Protein AF-0000000072701391 (afdb_homodimer)

Foldseek 3Di:
DPPPPPVVVVVVVVVVVVCCPCNPVVVVVVVVVLVVVQVCQLVVDFDFQDDDDPCQLVSLADLSLLLVLCCVVPNNPPVCSVPDRDPVSSLVRLLCQQQDADDDPPPDDDCDLDRRGDSSSHGDQQLCVLLVCCVVPVDQVVQVVCVVVSRHDHNVVSVVVVD/DPPPPPVVVVVVVVVVVVCVVVPVVVVVVVVVVLVVVQVCQLVVDFDFQDDDDPCQLVSLADLSLLLVLCCVVPNNPPVCSVPDRDPVSSLVRLLCQQQDADDDPPPDDDCPLDRRGDSSSHGDQQLCVLLVCCVVPVDQVVQVVCVVVSRHDHNVVSVVVVD

Organism: Homarus americanus (NCBI:txid6706)

Sequence (326 aa):
MHAYNMIFEEDVGAAITKACELDSDSDAVHLARAAQIVRRHMFGEAKPFNGFHQECQEESVPSLLLGLVNMVLEGPSINDQIADISPAALTIAQLLRFNSFKHKRVHNATTSLTEMHSTSQESPVPLYMGMMLHAHTRNRELVDRLLHLGLSIFYDRVLRLLVMHAYNMIFEEDVGAAITKACELDSDSDAVHLARAAQIVRRHMFGEAKPFNGFHQECQEESVPSLLLGLVNMVLEGPSINDQIADISPAALTIAQLLRFNSFKHKRVHNATTSLTEMHSTSQESPVPLYMGMMLHAHTRNRELVDRLLHLGLSIFYDRVLRLLV

Radius of gyration: 20.76 Å; Cα contacts (8 Å, |Δi|>4): 392; chains: 2; bounding box: 43×62×59 Å

pLDDT: mean 77.29, std 23.78, range [21.08, 98.5]

Secondary structure (DSSP, 8-state):
--STTSHHHHHHHHHHHHHHHT-HHHHHHHHHHHHHHHHHHHHHS--------TTHHHHTS-HHHHHHHHHHHH---GGGGG----HHHHHHHHHHHHH-------SSS---HHHHS-GGG--HHHHHHHHHHHHHH--HHHHHHHHHTTSS--HHHHHHHH-/--STTSHHHHHHHHHHHHHHHTTHHHHHHHHHHHHHHHHHHHHHS--------TTHHHHTS-HHHHHHHHHHHH---SGGGG----HHHHHHHHHHHHH-------SS----HHHHS-GGG--HHHHHHHHHHHHHH--HHHHHHHHHTTSS--HHHHHHHH-

Solvent-accessible surface area (backbone atoms only — not comparable to full-atom values): 17943 Å² total; per-residue (Å²): 142,80,73,76,74,61,67,65,57,56,55,56,48,54,56,50,53,66,53,45,75,86,14,59,70,50,45,52,49,38,29,39,51,30,22,49,54,35,40,54,42,52,72,64,59,73,46,63,68,82,62,95,53,94,57,36,60,65,64,52,41,47,67,64,41,40,47,37,44,41,18,43,25,59,43,59,57,70,84,45,72,79,45,80,79,46,52,35,38,50,42,51,35,31,41,49,53,30,60,27,43,80,77,67,82,62,86,74,83,77,80,46,72,66,71,36,53,40,74,60,40,43,31,60,60,29,48,48,45,24,43,50,46,39,73,66,57,69,40,64,67,59,31,50,51,35,29,58,40,47,47,24,42,56,62,71,58,38,56,58,69,76,100,142,81,74,74,74,62,66,65,59,56,56,56,48,55,55,48,54,65,50,44,74,82,21,51,68,50,47,51,49,37,30,38,50,29,24,51,54,35,40,54,43,52,73,64,59,72,45,60,68,82,62,94,53,95,56,36,60,66,66,54,38,46,65,65,42,41,49,36,44,41,19,42,25,59,43,59,56,76,86,45,72,79,46,80,80,46,51,35,38,49,41,51,35,32,40,50,53,29,60,26,41,77,77,68,83,66,86,84,73,79,79,43,73,67,68,37,52,42,73,59,39,42,29,58,61,30,48,47,44,25,42,51,46,37,74,64,56,70,41,67,66,60,32,51,51,34,30,58,39,47,47,23,42,56,62,71,57,38,56,58,68,74,101

Structure (mmCIF, N/CA/C/O backbone):
data_AF-0000000072701391-model_v1
#
loop_
_entity.id
_entity.type
_entity.pdbx_description
1 polymer 'Uncharacterized protein'
#
loop_
_atom_site.group_PDB
_atom_site.id
_atom_site.type_symbol
_atom_site.label_atom_id
_atom_site.label_alt_id
_atom_site.label_comp_id
_atom_site.label_asym_id
_atom_site.label_entity_id
_atom_site.label_seq_id
_atom_site.pdbx_PDB_ins_code
_atom_site.Cartn_x
_atom_site.Cartn_y
_atom_site.Cartn_z
_atom_site.occupancy
_atom_site.B_iso_or_equiv
_atom_site.auth_seq_id
_atom_site.auth_comp_id
_atom_site.auth_asym_id
_atom_site.auth_atom_id
_atom_site.pdbx_PDB_model_num
ATOM 1 N N . MET A 1 1 ? -18.031 11.344 39.906 1 21.14 1 MET A N 1
ATOM 2 C CA . MET A 1 1 ? -16.812 11.719 39.188 1 21.14 1 MET A CA 1
ATOM 3 C C . MET A 1 1 ? -17.062 11.75 37.688 1 21.14 1 MET A C 1
ATOM 5 O O . MET A 1 1 ? -16.109 11.711 36.906 1 21.14 1 MET A O 1
ATOM 9 N N . HIS A 1 2 ? -18.266 11.641 37.094 1 22.12 2 HIS A N 1
ATOM 10 C CA . HIS A 1 2 ? -18.953 11.188 35.906 1 22.12 2 HIS A CA 1
ATOM 11 C C . HIS A 1 2 ? -19.078 12.312 34.875 1 22.12 2 HIS A C 1
ATOM 13 O O . HIS A 1 2 ? -19.406 12.062 33.719 1 22.12 2 HIS A O 1
ATOM 19 N N . ALA A 1 3 ? -19.125 13.594 35.25 1 24.81 3 ALA A N 1
ATOM 20 C CA . ALA A 1 3 ? -19.688 14.773 34.594 1 24.81 3 ALA A CA 1
ATOM 21 C C . ALA A 1 3 ? -18.719 15.359 33.562 1 24.81 3 ALA A C 1
ATOM 23 O O . ALA A 1 3 ? -19.109 16.156 32.719 1 24.81 3 ALA A O 1
ATOM 24 N N . TYR A 1 4 ? -17.438 15.242 33.875 1 22.42 4 TYR A N 1
ATOM 25 C CA . TYR A 1 4 ? -16.516 16.094 33.156 1 22.42 4 TYR A CA 1
ATOM 26 C C . TYR A 1 4 ? -16.391 15.648 31.703 1 22.42 4 TYR A C 1
ATOM 28 O O . TYR A 1 4 ? -15.688 16.281 30.906 1 22.42 4 TYR A O 1
ATOM 36 N N . ASN A 1 5 ? -16.719 14.414 31.359 1 25.16 5 ASN A N 1
ATOM 37 C CA . ASN A 1 5 ? -16.312 13.734 30.125 1 25.16 5 ASN A CA 1
ATOM 38 C C . ASN A 1 5 ? -17.094 14.25 28.922 1 25.16 5 ASN A C 1
ATOM 40 O O . ASN A 1 5 ? -16.734 13.945 27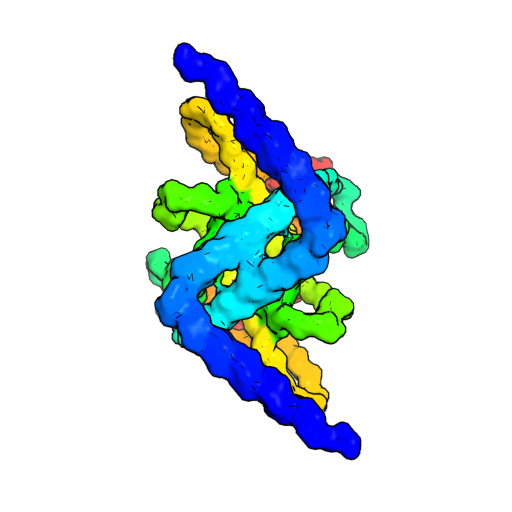.781 1 25.16 5 ASN A O 1
ATOM 44 N N . MET A 1 6 ? -18.281 15 29.094 1 26.5 6 MET A N 1
ATOM 45 C CA . MET A 1 6 ? -19.266 15.297 28.062 1 26.5 6 MET A CA 1
ATOM 46 C C . MET A 1 6 ? -18.875 16.531 27.266 1 26.5 6 MET A C 1
ATOM 48 O O . MET A 1 6 ? -19.266 16.688 26.109 1 26.5 6 MET A O 1
ATOM 52 N N . ILE A 1 7 ? -18.359 17.531 27.938 1 29.92 7 ILE A N 1
ATOM 53 C CA . ILE A 1 7 ? -18.281 18.891 27.391 1 29.92 7 ILE A CA 1
ATOM 54 C C . ILE A 1 7 ? -17.266 18.938 26.25 1 29.92 7 ILE A C 1
ATOM 56 O O . ILE A 1 7 ? -17.422 19.719 25.312 1 29.92 7 ILE A O 1
ATOM 60 N N . PHE A 1 8 ? -16.156 18.156 26.406 1 28.58 8 PHE A N 1
ATOM 61 C CA . PHE A 1 8 ? -15.07 18.344 25.453 1 28.58 8 PHE A CA 1
ATOM 62 C C . PHE A 1 8 ? -15.422 17.703 24.109 1 28.58 8 PHE A C 1
ATOM 64 O O . PHE A 1 8 ? -14.836 18.031 23.078 1 28.58 8 PHE A O 1
ATOM 71 N N . GLU A 1 9 ? -16.438 16.875 24.062 1 31.66 9 GLU A N 1
ATOM 72 C CA . GLU A 1 9 ? -16.766 16.125 22.859 1 31.66 9 GLU A CA 1
ATOM 73 C C . GLU A 1 9 ? -17.453 17 21.828 1 31.66 9 GLU A C 1
ATOM 75 O O . GLU A 1 9 ? -17.188 16.906 20.625 1 31.66 9 GLU A O 1
ATOM 80 N N . GLU A 1 10 ? -18.312 17.891 22.281 1 35.16 10 GLU A N 1
ATOM 81 C CA . GLU A 1 10 ? -19.172 18.672 21.375 1 35.16 10 GLU A CA 1
ATOM 82 C C . GLU A 1 10 ? -18.359 19.734 20.641 1 35.16 10 GLU A C 1
ATOM 84 O O . GLU A 1 10 ? -18.578 19.969 19.453 1 35.16 10 GLU A O 1
ATOM 89 N N . ASP A 1 11 ? -17.484 20.344 21.438 1 34.34 11 ASP A N 1
ATOM 90 C CA . ASP A 1 11 ? -16.828 21.516 20.875 1 34.34 11 ASP A CA 1
ATOM 91 C C . ASP A 1 11 ? -15.836 21.125 19.797 1 34.34 11 ASP A C 1
ATOM 93 O O . ASP A 1 11 ? -15.68 21.844 18.797 1 34.34 11 ASP A O 1
ATOM 97 N N . VAL A 1 12 ? -15.219 19.984 19.969 1 36.59 12 VAL A N 1
ATOM 98 C CA . VAL A 1 12 ? -14.219 19.625 18.969 1 36.59 12 VAL A CA 1
ATOM 99 C C . VAL A 1 12 ? -14.914 19.188 17.672 1 36.59 12 VAL A C 1
ATOM 101 O O . VAL A 1 12 ? -14.414 19.453 16.578 1 36.59 12 VAL A O 1
ATOM 104 N N . GLY A 1 13 ? -16.109 18.719 17.766 1 33.31 13 GLY A N 1
ATOM 105 C CA . GLY A 1 13 ? -16.859 18.344 16.578 1 33.31 13 GLY A CA 1
ATOM 106 C C . GLY A 1 13 ? -17.312 19.531 15.758 1 33.31 13 GLY A C 1
ATOM 107 O O . GLY A 1 13 ? -17.203 19.531 14.531 1 33.31 13 GLY A O 1
ATOM 108 N N . ALA A 1 14 ? -17.984 20.375 16.406 1 38.44 14 ALA A N 1
ATOM 109 C CA . ALA A 1 14 ? -18.484 21.562 15.711 1 38.44 14 ALA A CA 1
ATOM 110 C C . ALA A 1 14 ? -17.328 22.359 15.117 1 38.44 14 ALA A C 1
ATOM 112 O O . ALA A 1 14 ? -17.453 22.922 14.023 1 38.44 14 ALA A O 1
ATOM 113 N N . ALA A 1 15 ? -16.312 22.484 15.914 1 35.5 15 ALA A N 1
ATOM 114 C CA . ALA A 1 15 ? -15.172 23.25 15.391 1 35.5 15 ALA A CA 1
ATOM 115 C C . ALA A 1 15 ? -14.555 22.547 14.188 1 35.5 15 ALA A C 1
ATOM 117 O O . ALA A 1 15 ? -14.125 23.203 13.234 1 35.5 15 ALA A O 1
ATOM 118 N N . ILE A 1 16 ? -14.648 21.281 14.062 1 36.5 16 ILE A N 1
ATOM 119 C CA . ILE A 1 16 ? -14.148 20.531 12.914 1 36.5 16 ILE A CA 1
ATOM 120 C C 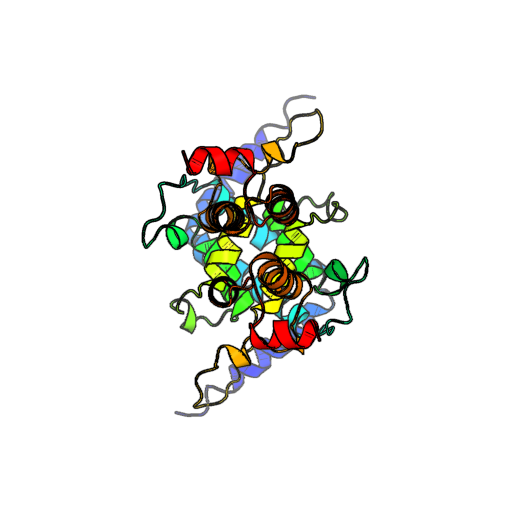. ILE A 1 16 ? -15.094 20.703 11.734 1 36.5 16 ILE A C 1
ATOM 122 O O . ILE A 1 16 ? -14.656 20.891 10.602 1 36.5 16 ILE A O 1
ATOM 126 N N . THR A 1 17 ? -16.344 20.75 11.891 1 36.62 17 THR A N 1
ATOM 127 C CA . THR A 1 17 ? -17.281 20.953 10.797 1 36.62 17 THR A CA 1
ATOM 128 C C . THR A 1 17 ? -17.094 22.312 10.156 1 36.62 17 THR A C 1
ATOM 130 O O . THR A 1 17 ? -17.109 22.438 8.93 1 36.62 17 THR A O 1
ATOM 133 N N . LYS A 1 18 ? -17.203 23.422 10.828 1 38.38 18 LYS A N 1
ATOM 134 C CA . LYS A 1 18 ? -17.062 24.766 10.25 1 38.38 18 LYS A CA 1
ATOM 135 C C . LYS A 1 18 ? -15.719 24.938 9.562 1 38.38 18 LYS A C 1
ATOM 137 O O . LYS A 1 18 ? -15.625 25.594 8.523 1 38.38 18 LYS A O 1
ATOM 142 N N . ALA A 1 19 ? -14.688 24.422 10.117 1 36.88 19 ALA A N 1
ATOM 143 C CA . ALA A 1 19 ? -13.359 24.516 9.516 1 36.88 19 ALA A CA 1
ATOM 144 C C . ALA A 1 19 ? -13.281 23.688 8.227 1 36.88 19 ALA A C 1
ATOM 146 O O . ALA A 1 19 ? -12.508 24.016 7.32 1 36.88 19 ALA A O 1
ATOM 147 N N . CYS A 1 20 ? -14.164 22.859 7.902 1 37.53 20 CYS A N 1
ATOM 148 C CA . CYS A 1 20 ? -14.18 22 6.715 1 37.53 20 CYS A CA 1
ATOM 149 C C . CYS A 1 20 ? -14.656 22.781 5.492 1 37.53 20 CYS A C 1
ATOM 151 O O . CYS A 1 20 ? -14.336 22.422 4.359 1 37.53 20 CYS A O 1
ATOM 153 N N . GLU A 1 21 ? -15.562 23.656 5.367 1 38.59 21 GLU A N 1
ATOM 154 C CA . GLU A 1 21 ? -16.031 24.406 4.203 1 38.59 21 GLU A CA 1
ATOM 155 C C . GLU A 1 21 ? -14.914 25.281 3.637 1 38.59 21 GLU A C 1
ATOM 157 O O . GLU A 1 21 ? -14.766 25.406 2.418 1 38.59 21 GLU A O 1
ATOM 162 N N . LEU A 1 22 ? -14.344 26.375 4.195 1 40.16 22 LEU A N 1
ATOM 163 C CA . LEU A 1 22 ? -13.148 27.172 3.93 1 40.16 22 LEU A CA 1
ATOM 164 C C . LEU A 1 22 ? -11.922 26.281 3.805 1 40.16 22 LEU A C 1
ATOM 166 O O . LEU A 1 22 ? -10.828 26.766 3.5 1 40.16 22 LEU A O 1
ATOM 170 N N . ASP A 1 23 ? -11.797 24.703 3.869 1 46.59 23 ASP A N 1
ATOM 171 C CA . ASP A 1 23 ? -11.391 23.406 4.418 1 46.59 23 ASP A CA 1
ATOM 172 C C . ASP A 1 23 ? -10.664 22.578 3.367 1 46.59 23 ASP A C 1
ATOM 174 O O . ASP A 1 23 ? -9.695 21.891 3.68 1 46.59 23 ASP A O 1
ATOM 178 N N . SER A 1 24 ? -11.195 22.625 2.256 1 53.75 24 SER A N 1
ATOM 179 C CA . SER A 1 24 ? -10.508 21.828 1.252 1 53.75 24 SER A CA 1
ATOM 180 C C . SER A 1 24 ? -9.078 22.297 1.042 1 53.75 24 SER A C 1
ATOM 182 O O . SER A 1 24 ? -8.164 21.484 0.896 1 53.75 24 SER A O 1
ATOM 184 N N . ASP A 1 25 ? -9.023 23.641 0.785 1 57.66 25 ASP A N 1
ATOM 185 C CA . ASP A 1 25 ? -7.684 24.203 0.639 1 57.66 25 ASP A CA 1
ATOM 186 C C . ASP A 1 25 ? -6.84 23.938 1.884 1 57.66 25 ASP A C 1
ATOM 188 O O . ASP A 1 25 ? -5.648 23.641 1.78 1 57.66 25 ASP A O 1
ATOM 192 N N . SER A 1 26 ? -7.609 23.906 2.955 1 80.38 26 SER A N 1
ATOM 193 C CA . SER A 1 26 ? -6.941 23.641 4.223 1 80.38 26 SER A CA 1
ATOM 194 C C . SER A 1 26 ? -6.59 22.156 4.359 1 80.38 26 SER A C 1
ATOM 196 O O . SER A 1 26 ? -5.492 21.812 4.801 1 80.38 26 SER A O 1
ATOM 198 N N . ASP A 1 27 ? -7.484 21.344 3.744 1 87.75 27 ASP A N 1
ATOM 199 C CA . ASP A 1 27 ? -7.199 19.906 3.816 1 87.75 27 ASP A CA 1
ATOM 200 C C . ASP A 1 27 ? -5.965 19.562 2.992 1 87.75 27 ASP A C 1
ATOM 202 O O . ASP A 1 27 ? -5.09 18.812 3.457 1 87.75 27 ASP A O 1
ATOM 206 N N . ALA A 1 28 ? -5.898 20.188 1.85 1 85.88 28 ALA A N 1
ATOM 207 C CA . ALA A 1 28 ? -4.777 19.922 0.955 1 85.88 28 ALA A CA 1
ATOM 208 C C . ALA A 1 28 ? -3.453 20.344 1.599 1 85.88 28 ALA A C 1
ATOM 210 O O . ALA A 1 28 ? -2.438 19.656 1.427 1 85.88 28 ALA A O 1
ATOM 211 N N . VAL A 1 29 ? -3.51 21.391 2.303 1 87.25 29 VAL A N 1
ATOM 212 C CA . VAL A 1 29 ? -2.299 21.891 2.949 1 87.25 29 VAL A CA 1
ATOM 213 C C . VAL A 1 29 ? -1.854 20.922 4.035 1 87.25 29 VAL A C 1
ATOM 215 O O . VAL A 1 29 ? -0.661 20.641 4.176 1 87.25 29 VAL A O 1
ATOM 218 N N . HIS A 1 30 ? -2.783 20.422 4.797 1 91.5 30 HIS A N 1
ATOM 219 C CA . HIS A 1 30 ? -2.461 19.438 5.832 1 91.5 30 HIS A CA 1
ATOM 220 C C . HIS A 1 30 ? -1.908 18.156 5.227 1 91.5 30 HIS A C 1
ATOM 222 O O . HIS A 1 30 ? -0.972 17.562 5.77 1 91.5 30 HIS A O 1
ATOM 228 N N . LEU A 1 31 ? -2.473 17.781 4.121 1 94.38 31 LEU A N 1
ATOM 229 C CA . LEU A 1 31 ? -1.993 16.578 3.459 1 94.38 31 LEU A CA 1
ATOM 230 C C . LEU A 1 31 ? -0.588 16.781 2.902 1 94.38 31 LEU A C 1
ATOM 232 O O . LEU A 1 31 ? 0.27 15.906 3.031 1 94.38 31 LEU A O 1
ATOM 236 N N . ALA A 1 32 ? -0.392 17.906 2.35 1 92.12 32 ALA A N 1
ATOM 237 C CA . ALA A 1 32 ? 0.93 18.219 1.814 1 92.12 32 ALA A CA 1
ATOM 238 C C . ALA A 1 32 ? 1.979 18.234 2.922 1 92.12 32 ALA A C 1
ATOM 240 O O . ALA A 1 32 ? 3.088 17.719 2.744 1 92.12 32 ALA A O 1
ATOM 241 N N . ARG A 1 33 ? 1.598 18.812 4.012 1 92 33 ARG A N 1
ATOM 242 C CA . ARG A 1 33 ? 2.514 18.875 5.145 1 92 33 ARG A CA 1
ATOM 243 C C . ARG A 1 33 ? 2.83 17.469 5.664 1 92 33 ARG A C 1
ATOM 245 O O . ARG A 1 33 ? 3.984 17.172 5.969 1 92 33 ARG A O 1
ATOM 252 N N . ALA A 1 34 ? 1.859 16.672 5.816 1 94.5 34 ALA A N 1
ATOM 253 C CA . ALA A 1 34 ? 2.074 15.289 6.25 1 94.5 34 ALA A CA 1
ATOM 254 C C . ALA A 1 34 ? 2.998 14.547 5.289 1 94.5 34 ALA A C 1
ATOM 256 O O . ALA A 1 34 ? 3.906 13.828 5.719 1 94.5 34 ALA A O 1
ATOM 257 N N . ALA A 1 35 ? 2.717 14.734 3.988 1 95.44 35 ALA A N 1
ATOM 258 C CA . ALA A 1 35 ? 3.562 14.094 2.984 1 95.44 35 ALA A CA 1
ATOM 259 C C . ALA A 1 35 ? 5.016 14.539 3.125 1 95.44 35 ALA A C 1
ATOM 261 O O . ALA A 1 35 ? 5.934 13.727 3.051 1 95.44 35 ALA A O 1
ATOM 262 N N . GLN A 1 36 ? 5.188 15.789 3.359 1 93.19 36 GLN A N 1
ATOM 263 C CA . GLN A 1 36 ? 6.535 16.328 3.525 1 93.19 36 GLN A CA 1
ATOM 264 C C . GLN A 1 36 ? 7.23 15.711 4.73 1 93.19 36 GLN A C 1
ATOM 266 O O . GLN A 1 36 ? 8.414 15.359 4.664 1 93.19 36 GLN A O 1
ATOM 271 N N . ILE A 1 37 ? 6.527 15.602 5.785 1 93.56 37 ILE A N 1
ATOM 272 C CA . ILE A 1 37 ? 7.074 15.055 7.023 1 93.56 37 ILE A CA 1
ATOM 273 C C . ILE A 1 37 ? 7.527 13.617 6.793 1 93.56 37 ILE A C 1
ATOM 275 O O . ILE A 1 37 ? 8.664 13.258 7.105 1 93.56 37 ILE A O 1
ATOM 279 N N . VAL A 1 38 ? 6.695 12.758 6.23 1 95.19 38 VAL A N 1
ATOM 280 C CA . VAL A 1 38 ? 7.051 11.352 6.105 1 95.19 38 VAL A CA 1
ATOM 281 C C . VAL A 1 38 ? 8.156 11.188 5.07 1 95.19 38 VAL A C 1
ATOM 283 O O . VAL A 1 38 ? 9.023 10.32 5.211 1 95.19 38 VAL A O 1
ATOM 286 N N . ARG A 1 39 ? 8.148 12.008 4.027 1 93.94 39 ARG A N 1
ATOM 287 C CA . ARG A 1 39 ? 9.195 11.922 3.016 1 93.94 39 ARG A CA 1
ATOM 288 C C . ARG A 1 39 ? 10.555 12.273 3.607 1 93.94 39 ARG A C 1
ATOM 290 O O . ARG A 1 39 ? 11.562 11.648 3.266 1 93.94 39 ARG A O 1
ATOM 297 N N . ARG A 1 40 ? 10.547 13.289 4.406 1 92.19 40 ARG A N 1
ATOM 298 C CA . ARG A 1 40 ? 11.789 13.648 5.082 1 92.19 40 ARG A CA 1
ATOM 299 C C . ARG A 1 40 ? 12.375 12.461 5.836 1 92.19 40 ARG A C 1
ATOM 301 O O . ARG A 1 40 ? 13.578 12.219 5.781 1 92.19 40 ARG A O 1
ATOM 308 N N . HIS A 1 41 ? 11.547 11.734 6.406 1 90.75 41 HIS A N 1
ATOM 309 C CA . HIS A 1 41 ? 12 10.586 7.184 1 90.75 41 HIS A CA 1
ATOM 310 C C . HIS A 1 41 ? 12.312 9.398 6.277 1 90.75 41 HIS A C 1
ATOM 312 O O . HIS A 1 41 ? 13.258 8.648 6.531 1 90.75 41 HIS A O 1
ATOM 318 N N . MET A 1 42 ? 11.57 9.203 5.27 1 91.56 42 MET A N 1
ATOM 319 C CA . MET A 1 42 ? 11.781 8.109 4.332 1 91.56 42 MET A CA 1
ATOM 320 C C . MET A 1 42 ? 13.125 8.242 3.629 1 91.56 42 MET A C 1
ATOM 322 O O . MET A 1 42 ? 13.844 7.254 3.449 1 91.56 42 MET A O 1
ATOM 326 N N . PHE A 1 43 ? 13.438 9.406 3.303 1 89.94 43 PHE A N 1
ATOM 327 C CA . PHE A 1 43 ? 14.648 9.602 2.516 1 89.94 43 PHE A CA 1
ATOM 328 C C . PHE A 1 43 ? 15.836 9.914 3.418 1 89.94 43 PHE A C 1
ATOM 330 O O . PHE A 1 43 ? 16.984 9.875 2.975 1 89.94 43 PHE A O 1
ATOM 337 N N . GLY A 1 44 ? 15.516 10.164 4.645 1 83.5 44 GLY A N 1
ATOM 338 C CA . GLY A 1 44 ? 16.594 10.414 5.594 1 83.5 44 GLY A CA 1
ATOM 339 C C . GLY A 1 44 ? 17.094 9.156 6.27 1 83.5 44 GLY A C 1
ATOM 340 O O . GLY A 1 44 ? 18.203 9.133 6.801 1 83.5 44 GLY A O 1
ATOM 341 N N . GLU A 1 45 ? 16.312 8.133 6.355 1 75.75 45 GLU A N 1
ATOM 342 C CA . GLU A 1 45 ? 16.641 6.898 7.062 1 75.75 45 GLU A CA 1
ATOM 343 C C . GLU A 1 45 ? 16.797 5.73 6.09 1 75.75 45 GLU A C 1
ATOM 345 O O . GLU A 1 45 ? 16.016 4.77 6.145 1 75.75 45 GLU A O 1
ATOM 350 N N . ALA A 1 46 ? 17.719 5.82 5.281 1 65.38 46 ALA A N 1
ATOM 351 C CA . ALA A 1 46 ? 17.828 4.707 4.34 1 65.38 46 ALA A CA 1
ATOM 352 C C . ALA A 1 46 ? 18.453 3.486 5.004 1 65.38 46 ALA A C 1
ATOM 354 O O . ALA A 1 46 ? 19.531 3.58 5.605 1 65.38 46 ALA A O 1
ATOM 355 N N . LYS A 1 47 ? 17.641 2.457 5.16 1 74.25 47 LYS A N 1
ATOM 356 C CA . LYS A 1 47 ? 18.203 1.165 5.551 1 74.25 47 LYS A CA 1
ATOM 357 C C . LYS A 1 47 ? 18.078 0.15 4.418 1 74.25 47 LYS A C 1
ATOM 359 O O . LYS A 1 47 ? 16.969 -0.16 3.969 1 74.25 47 LYS A O 1
ATOM 364 N N . PRO A 1 48 ? 19.25 -0.26 3.969 1 75.88 48 PRO A N 1
ATOM 365 C CA . PRO A 1 48 ? 19.172 -1.272 2.912 1 75.88 48 PRO A CA 1
ATOM 366 C C . PRO A 1 48 ? 18.578 -2.594 3.404 1 75.88 48 PRO A C 1
ATOM 368 O O . PRO A 1 48 ? 18.656 -2.9 4.598 1 75.88 48 PRO A O 1
ATOM 371 N N . PHE A 1 49 ? 17.969 -3.232 2.459 1 82.44 49 PHE A N 1
ATOM 372 C CA . PHE A 1 49 ? 17.469 -4.57 2.766 1 82.44 49 PHE A CA 1
ATOM 373 C C . PHE A 1 49 ? 18.625 -5.512 3.09 1 82.44 49 PHE A C 1
ATOM 375 O O . PHE A 1 49 ? 19.594 -5.613 2.316 1 82.44 49 PHE A O 1
ATOM 382 N N . ASN A 1 50 ? 18.547 -6.164 4.184 1 80.94 50 ASN A N 1
ATOM 383 C CA . ASN A 1 50 ? 19.641 -7.039 4.621 1 80.94 50 ASN A CA 1
ATOM 384 C C . ASN A 1 50 ? 19.141 -8.461 4.871 1 80.94 50 ASN A C 1
ATOM 386 O O . ASN A 1 50 ? 19.672 -9.164 5.727 1 80.94 50 ASN A O 1
ATOM 390 N N . GLY A 1 51 ? 18.125 -8.859 4.164 1 84.62 51 GLY A N 1
ATOM 391 C CA . GLY A 1 51 ? 17.641 -10.227 4.273 1 84.62 51 GLY A CA 1
ATOM 392 C C . GLY A 1 51 ? 16.312 -10.336 5.004 1 84.62 51 GLY A C 1
ATOM 393 O O . GLY A 1 51 ? 15.812 -9.344 5.539 1 84.62 51 GLY A O 1
ATOM 394 N N . PHE A 1 52 ? 15.805 -11.602 4.941 1 88.94 52 PHE A N 1
ATOM 395 C CA . PHE A 1 52 ? 14.508 -11.859 5.543 1 88.94 52 PHE A CA 1
ATOM 396 C C . PHE A 1 52 ? 14.656 -12.375 6.969 1 88.94 52 PHE A C 1
ATOM 398 O O . PHE A 1 52 ? 14.625 -13.586 7.207 1 88.94 52 PHE A O 1
ATOM 405 N N . HIS A 1 53 ? 14.836 -11.492 7.848 1 89 53 HIS A N 1
ATOM 406 C CA . HIS A 1 53 ? 14.859 -11.828 9.266 1 89 53 HIS A CA 1
ATOM 407 C C . HIS A 1 53 ? 13.594 -11.352 9.969 1 89 53 HIS A C 1
ATOM 409 O O . HIS A 1 53 ? 12.742 -10.711 9.344 1 89 53 HIS A O 1
ATOM 415 N N . GLN A 1 54 ? 13.281 -11.648 11.164 1 86.56 54 GLN A N 1
ATOM 416 C CA . GLN A 1 54 ? 12.023 -11.477 11.891 1 86.56 54 GLN A CA 1
ATOM 417 C C . GLN A 1 54 ? 11.594 -10.016 11.898 1 86.56 54 GLN A C 1
ATOM 419 O O . GLN A 1 54 ? 10.414 -9.703 11.719 1 86.56 54 GLN A O 1
ATOM 424 N N . GLU A 1 55 ? 12.555 -9.086 11.969 1 88 55 GLU A N 1
ATOM 425 C CA . GLU A 1 55 ? 12.188 -7.68 12.117 1 88 55 GLU A CA 1
ATOM 426 C C . GLU A 1 55 ? 12.453 -6.906 10.828 1 88 55 GLU A C 1
ATOM 428 O O . GLU A 1 55 ? 12.43 -5.672 10.828 1 88 55 GLU A O 1
ATOM 433 N N . CYS A 1 56 ? 12.586 -7.691 9.766 1 91.31 56 CYS A N 1
ATOM 434 C CA . CYS A 1 56 ? 13.016 -7.02 8.547 1 91.31 56 CYS A CA 1
ATOM 435 C C . CYS A 1 56 ? 11.938 -6.074 8.031 1 91.31 56 CYS A C 1
ATOM 437 O O . CYS A 1 56 ? 12.25 -5.016 7.477 1 91.31 56 CYS A O 1
ATOM 439 N N . GLN A 1 57 ? 10.68 -6.461 8.273 1 92.62 57 GLN A N 1
ATOM 440 C CA . GLN A 1 57 ? 9.602 -5.613 7.773 1 92.62 57 GLN A CA 1
ATOM 441 C C . GLN A 1 57 ? 9.531 -4.301 8.539 1 92.62 57 GLN A C 1
ATOM 443 O O . GLN A 1 57 ? 9.484 -3.225 7.941 1 92.62 57 GLN A O 1
ATOM 448 N N . GLU A 1 58 ? 9.57 -4.379 9.812 1 90.75 58 GLU A N 1
ATOM 449 C CA . GLU A 1 58 ? 9.484 -3.189 10.656 1 90.75 58 GLU A CA 1
ATOM 450 C C . GLU A 1 58 ? 10.703 -2.295 10.484 1 90.75 58 GLU A C 1
ATOM 452 O O . GLU A 1 58 ? 10.594 -1.067 10.508 1 90.75 58 GLU A O 1
ATOM 457 N N . GLU A 1 59 ? 11.828 -2.867 10.297 1 90.38 59 GLU A N 1
ATOM 458 C CA . GLU A 1 59 ? 13.078 -2.121 10.164 1 90.38 59 GLU A CA 1
ATOM 459 C C . GLU A 1 59 ? 13.148 -1.402 8.82 1 90.38 59 GLU A C 1
ATOM 461 O O . GLU A 1 59 ? 13.93 -0.464 8.648 1 90.38 59 GLU A O 1
ATOM 466 N N . SER A 1 60 ? 12.375 -1.87 7.934 1 92.19 60 SER A N 1
ATOM 467 C CA . SER A 1 60 ? 12.484 -1.383 6.566 1 92.19 60 SER A CA 1
ATOM 468 C C . SER A 1 60 ? 11.734 -0.068 6.383 1 92.19 60 SER A C 1
ATOM 470 O O . SER A 1 60 ? 11.875 0.592 5.348 1 92.19 60 SER A O 1
ATOM 472 N N . VAL A 1 61 ? 10.953 0.356 7.367 1 93.44 61 VAL A N 1
ATOM 473 C CA . VAL A 1 61 ? 10.148 1.557 7.176 1 93.44 61 VAL A CA 1
ATOM 474 C C . VAL A 1 61 ? 10.359 2.512 8.352 1 93.44 61 VAL A C 1
ATOM 476 O O . VAL A 1 61 ? 10.5 2.078 9.492 1 93.44 61 VAL A O 1
ATOM 479 N N . PRO A 1 62 ? 10.367 3.852 8.094 1 92.69 62 PRO A N 1
ATOM 480 C CA . PRO A 1 62 ? 10.445 4.816 9.188 1 92.69 62 PRO A CA 1
ATOM 481 C C . PRO A 1 62 ? 9.227 4.77 10.102 1 92.69 62 PRO A C 1
ATOM 483 O O . PRO A 1 62 ? 8.102 4.555 9.633 1 92.69 62 PRO A O 1
ATOM 486 N N . SER A 1 63 ? 9.414 5.082 11.328 1 90.69 63 SER A N 1
ATOM 487 C CA . SER A 1 63 ? 8.359 5.004 12.344 1 90.69 63 SER A CA 1
ATOM 488 C C . SER A 1 63 ? 7.234 5.988 12.039 1 90.69 63 SER A C 1
ATOM 490 O O . SER A 1 63 ? 6.059 5.68 12.25 1 90.69 63 SER A O 1
ATOM 492 N N . LEU A 1 64 ? 7.539 7.16 11.578 1 92.12 64 LEU A N 1
ATOM 493 C CA . LEU A 1 64 ? 6.516 8.164 11.328 1 92.12 64 LEU A CA 1
ATOM 494 C C . LEU A 1 64 ? 5.652 7.785 10.133 1 92.12 64 LEU A C 1
ATOM 496 O O . LEU A 1 64 ? 4.453 8.078 10.109 1 92.12 64 LEU A O 1
ATOM 500 N N . LEU A 1 65 ? 6.324 7.164 9.164 1 94.81 65 LEU A N 1
ATOM 501 C CA . LEU A 1 65 ? 5.543 6.648 8.039 1 94.81 65 LEU A CA 1
ATOM 502 C C . LEU A 1 65 ? 4.574 5.57 8.508 1 94.81 65 LEU A C 1
ATOM 504 O O . LEU A 1 65 ? 3.387 5.609 8.172 1 94.81 65 LEU A O 1
ATOM 508 N N . LEU A 1 66 ? 5.148 4.672 9.266 1 94.5 66 LEU A N 1
ATOM 509 C CA . LEU A 1 66 ? 4.309 3.611 9.812 1 94.5 66 LEU A CA 1
ATOM 510 C C . LEU A 1 66 ? 3.195 4.191 10.68 1 94.5 66 LEU A C 1
ATOM 512 O O . LEU A 1 66 ? 2.059 3.717 10.633 1 94.5 66 LEU A O 1
ATOM 516 N N . GLY A 1 67 ? 3.518 5.188 11.438 1 92.38 67 GLY A N 1
ATOM 517 C CA . GLY A 1 67 ? 2.521 5.871 12.242 1 92.38 67 GLY A CA 1
ATOM 518 C C . GLY A 1 67 ? 1.391 6.465 11.422 1 92.38 67 GLY A C 1
ATOM 519 O O . GLY A 1 67 ? 0.218 6.309 11.766 1 92.38 67 GLY A O 1
ATOM 520 N N . LEU A 1 68 ? 1.704 7.145 10.375 1 95.19 68 LEU A N 1
ATOM 521 C CA . LEU A 1 68 ? 0.688 7.707 9.492 1 95.19 68 LEU A CA 1
ATOM 522 C C . LEU A 1 68 ? -0.222 6.613 8.945 1 95.19 68 LEU A C 1
ATOM 524 O O . LEU A 1 68 ? -1.447 6.734 9 1 95.19 68 LEU A O 1
ATOM 528 N N . VAL A 1 69 ? 0.389 5.559 8.438 1 96.69 69 VAL A N 1
ATOM 529 C CA . VAL A 1 69 ? -0.384 4.473 7.848 1 96.69 69 VAL A CA 1
ATOM 530 C C . VAL A 1 69 ? -1.314 3.869 8.898 1 96.69 69 VAL A C 1
ATOM 532 O O . VAL A 1 69 ? -2.504 3.67 8.641 1 96.69 69 VAL A O 1
ATOM 535 N N . ASN A 1 70 ? -0.804 3.633 10.047 1 93.75 70 ASN A N 1
ATOM 536 C CA . ASN A 1 70 ? -1.619 3.068 11.117 1 93.75 70 ASN A CA 1
ATOM 537 C C . ASN A 1 70 ? -2.791 3.979 11.469 1 93.75 70 ASN A C 1
ATOM 539 O O . ASN A 1 70 ? -3.906 3.504 11.695 1 93.75 70 ASN A O 1
ATOM 543 N N . MET A 1 71 ? -2.49 5.246 11.531 1 92.94 71 MET A N 1
ATOM 544 C CA . MET A 1 71 ? -3.557 6.188 11.859 1 92.94 71 MET A CA 1
ATOM 545 C C . MET A 1 71 ? -4.617 6.219 10.766 1 92.94 71 MET A C 1
ATOM 547 O O . MET A 1 71 ? -5.801 6.41 11.047 1 92.94 71 MET A O 1
ATOM 551 N N . VAL A 1 72 ? -4.219 6.09 9.547 1 95.12 72 VAL A N 1
ATOM 552 C CA . VAL A 1 72 ? -5.176 6.035 8.445 1 95.12 72 VAL A CA 1
ATOM 553 C C . VAL A 1 72 ? -6.02 4.77 8.555 1 95.12 72 VAL A C 1
ATOM 555 O O . VAL A 1 72 ? -7.234 4.801 8.344 1 95.12 72 VAL A O 1
ATOM 558 N N . LEU A 1 73 ? -5.391 3.686 8.875 1 94.75 73 LEU A N 1
ATOM 559 C CA . LEU A 1 73 ? -6.09 2.406 8.914 1 94.75 73 LEU A CA 1
ATOM 560 C C . LEU A 1 73 ? -7.008 2.318 10.125 1 94.75 73 LEU A C 1
ATOM 562 O O . LEU A 1 73 ? -8.141 1.846 10.023 1 94.75 73 LEU A O 1
ATOM 566 N N . GLU A 1 74 ? -6.535 2.824 11.227 1 90.06 74 GLU A N 1
ATOM 567 C CA . GLU A 1 74 ? -7.207 2.49 12.484 1 90.06 74 GLU A CA 1
ATOM 568 C C . GLU A 1 74 ? -7.734 3.74 13.18 1 90.06 74 GLU A C 1
ATOM 570 O O . GLU A 1 74 ? -8.469 3.646 14.156 1 90.06 74 GLU A O 1
ATOM 575 N N . GLY A 1 75 ? -7.371 4.859 12.672 1 88.06 75 GLY A N 1
ATOM 576 C CA . GLY A 1 75 ? -7.73 6.105 13.336 1 88.06 75 GLY A CA 1
ATOM 577 C C . GLY A 1 75 ? -6.645 6.629 14.25 1 88.06 75 GLY A C 1
ATOM 578 O O . GLY A 1 75 ? -5.75 5.883 14.656 1 88.06 75 GLY A O 1
ATOM 579 N N . PRO A 1 76 ? -6.535 7.895 14.438 1 72.94 76 PRO A N 1
ATOM 580 C CA . PRO A 1 76 ? -5.488 8.516 15.258 1 72.94 76 PRO A CA 1
ATOM 581 C C . PRO A 1 76 ? -5.633 8.195 16.75 1 72.94 76 PRO A C 1
ATOM 583 O O . PRO A 1 76 ? -4.887 8.734 17.562 1 72.94 76 PRO A O 1
ATOM 586 N N . SER A 1 77 ? -6.336 7.184 17.203 1 60.62 77 SER A N 1
ATOM 587 C CA . SER A 1 77 ? -6.523 7.023 18.641 1 60.62 77 SER A CA 1
ATOM 588 C C . SER A 1 77 ? -5.188 7.008 19.375 1 60.62 77 SER A C 1
ATOM 590 O O . SER A 1 77 ? -4.238 6.359 18.922 1 60.62 77 SER A O 1
ATOM 592 N N . ILE A 1 78 ? -4.812 8.078 20.062 1 48.25 78 ILE A N 1
ATOM 593 C CA . ILE A 1 78 ? -3.688 8.305 20.953 1 48.25 78 ILE A CA 1
ATOM 594 C C . ILE A 1 78 ? -3.393 7.035 21.75 1 48.25 78 ILE A C 1
ATOM 596 O O . ILE A 1 78 ? -2.229 6.707 22 1 48.25 78 ILE A O 1
ATOM 600 N N . ASN A 1 79 ? -4.422 6.566 22.281 1 45.84 79 ASN A N 1
ATOM 601 C CA . ASN A 1 79 ? -4.172 5.441 23.172 1 45.84 79 ASN A CA 1
ATOM 602 C C . ASN A 1 79 ? -3.525 4.273 22.438 1 45.84 79 ASN A C 1
ATOM 604 O O . ASN A 1 79 ? -2.871 3.43 23.047 1 45.84 79 ASN A O 1
ATOM 608 N N . ASP A 1 80 ? -3.725 4.242 21.172 1 45.59 80 ASP A N 1
ATOM 609 C CA . ASP A 1 80 ? -3.381 3.029 20.438 1 45.59 80 ASP A CA 1
ATOM 610 C C . ASP A 1 80 ? -2.039 3.18 19.719 1 45.59 80 ASP A C 1
ATOM 612 O O . ASP A 1 80 ? -1.77 2.486 18.734 1 45.59 80 ASP A O 1
ATOM 616 N N . GLN A 1 81 ? -1.379 4.285 19.906 1 46.47 81 GLN A N 1
ATOM 617 C CA . GLN A 1 81 ? -0.009 4.418 19.422 1 46.47 81 GLN A CA 1
ATOM 618 C C . GLN A 1 81 ? 0.751 3.104 19.547 1 46.47 81 GLN A C 1
ATOM 620 O O . GLN A 1 81 ? 1.689 2.844 18.797 1 46.47 81 GLN A O 1
ATOM 625 N N . ILE A 1 82 ? 0.506 2.584 20.797 1 45.56 82 ILE A N 1
ATOM 626 C CA . ILE A 1 82 ? 1.215 1.326 21 1 45.56 82 ILE A CA 1
ATOM 627 C C . ILE A 1 82 ? 0.503 0.203 20.25 1 45.56 82 ILE A C 1
ATOM 629 O O . ILE A 1 82 ? 0.513 -0.95 20.688 1 45.56 82 ILE A O 1
ATOM 633 N N . ALA A 1 83 ? -0.527 0.639 19.516 1 51.56 83 ALA A N 1
ATOM 634 C CA . ALA A 1 83 ? -1.335 -0.413 18.891 1 51.56 83 ALA A CA 1
ATOM 635 C C . ALA A 1 83 ? -0.47 -1.355 18.062 1 51.56 83 ALA A C 1
ATOM 637 O O . ALA A 1 83 ? 0.579 -0.957 17.547 1 51.56 83 ALA A O 1
ATOM 638 N N . ASP A 1 84 ? -0.66 -2.643 18.203 1 69.06 84 ASP A N 1
ATOM 639 C CA . ASP A 1 84 ? -0.134 -3.768 17.438 1 69.06 84 ASP A CA 1
ATOM 640 C C . ASP A 1 84 ? -0.104 -3.451 15.953 1 69.06 84 ASP A C 1
ATOM 642 O O . ASP A 1 84 ? -1.128 -3.088 15.367 1 69.06 84 ASP A O 1
ATOM 646 N N . ILE A 1 85 ? 1.034 -3.051 15.5 1 82.5 85 ILE A N 1
ATOM 647 C CA . ILE A 1 85 ? 1.25 -2.822 14.078 1 82.5 85 ILE A CA 1
ATOM 648 C C . ILE A 1 85 ? 0.726 -4.016 13.273 1 82.5 85 ILE A C 1
ATOM 650 O O . ILE A 1 85 ? 1.151 -5.152 13.492 1 82.5 85 ILE A O 1
ATOM 654 N N . SER A 1 86 ? -0.293 -3.693 12.508 1 89.38 86 SER A N 1
ATOM 655 C CA . SER A 1 86 ? -0.843 -4.766 11.688 1 89.38 86 SER A CA 1
ATOM 656 C C . SER A 1 86 ? 0.074 -5.09 10.508 1 89.38 86 SER A C 1
ATOM 658 O O . SER A 1 86 ? 0.77 -4.207 10 1 89.38 86 SER A O 1
ATOM 660 N N . PRO A 1 87 ? 0.033 -6.324 10.07 1 94.75 87 PRO A N 1
ATOM 661 C CA . PRO A 1 87 ? 0.796 -6.691 8.875 1 94.75 87 PRO A CA 1
ATOM 662 C C . PRO A 1 87 ? 0.431 -5.848 7.66 1 94.75 87 PRO A C 1
ATOM 664 O O . PRO A 1 87 ? 1.305 -5.5 6.859 1 94.75 87 PRO A O 1
ATOM 667 N N . ALA A 1 88 ? -0.824 -5.512 7.594 1 96.38 88 ALA A N 1
ATOM 668 C CA . ALA A 1 88 ? -1.271 -4.672 6.484 1 96.38 88 ALA A CA 1
ATOM 669 C C . ALA A 1 88 ? -0.605 -3.299 6.535 1 96.38 88 ALA A C 1
ATOM 671 O O . ALA A 1 88 ? -0.193 -2.766 5.504 1 96.38 88 ALA A O 1
ATOM 672 N N . ALA A 1 89 ? -0.504 -2.752 7.711 1 95.94 89 ALA A N 1
ATOM 673 C CA . ALA A 1 89 ? 0.144 -1.452 7.867 1 95.94 89 ALA A CA 1
ATOM 674 C C . ALA A 1 89 ? 1.61 -1.518 7.449 1 95.94 89 ALA A C 1
ATOM 676 O O . ALA A 1 89 ? 2.104 -0.63 6.75 1 95.94 89 ALA A O 1
ATOM 677 N N . LEU A 1 90 ? 2.262 -2.555 7.859 1 96 90 LEU A N 1
ATOM 678 C CA . LEU A 1 90 ? 3.66 -2.746 7.492 1 96 90 LEU A CA 1
ATOM 679 C C . LEU A 1 90 ? 3.809 -2.9 5.98 1 96 90 LEU A C 1
ATOM 681 O O . LEU A 1 90 ? 4.703 -2.307 5.379 1 96 90 LEU A O 1
ATOM 685 N N . THR A 1 91 ? 2.943 -3.658 5.43 1 98.19 91 THR A N 1
ATOM 686 C CA . THR A 1 91 ? 2.961 -3.865 3.986 1 98.19 91 THR A CA 1
ATOM 687 C C . THR A 1 91 ? 2.812 -2.539 3.246 1 98.19 91 THR A C 1
ATOM 689 O O . THR A 1 91 ? 3.631 -2.207 2.387 1 98.19 91 THR A O 1
ATOM 692 N N . ILE A 1 92 ? 1.854 -1.822 3.641 1 98.5 92 ILE A N 1
ATOM 693 C CA . ILE A 1 92 ? 1.546 -0.576 2.947 1 98.5 92 ILE A CA 1
ATOM 694 C C . ILE A 1 92 ? 2.686 0.421 3.148 1 98.5 92 ILE A C 1
ATOM 696 O O . ILE A 1 92 ? 3.08 1.119 2.211 1 98.5 92 ILE A O 1
ATOM 700 N N . ALA A 1 93 ? 3.184 0.492 4.34 1 97.06 93 ALA A N 1
ATOM 701 C CA . ALA A 1 93 ? 4.312 1.384 4.598 1 97.06 93 ALA A CA 1
ATOM 702 C C . ALA A 1 93 ? 5.508 1.021 3.721 1 97.06 93 ALA A C 1
ATOM 704 O O . ALA A 1 93 ? 6.184 1.904 3.189 1 97.06 93 ALA A O 1
ATOM 705 N N . GLN A 1 94 ? 5.77 -0.213 3.572 1 96.69 94 GLN A N 1
ATOM 706 C CA . GLN A 1 94 ? 6.863 -0.665 2.717 1 96.69 94 GLN A CA 1
ATOM 707 C C . GLN A 1 94 ? 6.617 -0.276 1.261 1 96.69 94 GLN A C 1
ATOM 709 O O . GLN A 1 94 ? 7.547 0.123 0.555 1 96.69 94 GLN A O 1
ATOM 714 N N . LEU A 1 95 ? 5.422 -0.417 0.824 1 97.81 95 LEU A N 1
ATOM 715 C CA . LEU A 1 95 ? 5.094 -0.081 -0.558 1 97.81 95 LEU A CA 1
ATOM 716 C C . LEU A 1 95 ? 5.238 1.417 -0.801 1 97.81 95 LEU A C 1
ATOM 718 O O . LEU A 1 95 ? 5.668 1.837 -1.879 1 97.81 95 LEU A O 1
ATOM 722 N N . LEU A 1 96 ? 4.828 2.209 0.178 1 97.19 96 LEU A N 1
ATOM 723 C CA . LEU A 1 96 ? 5.035 3.648 0.069 1 97.19 96 LEU A CA 1
ATOM 724 C C . LEU A 1 96 ? 6.52 3.973 -0.064 1 97.19 96 LEU A C 1
ATOM 726 O O . LEU A 1 96 ? 6.914 4.75 -0.936 1 97.19 96 LEU A O 1
ATOM 730 N N . ARG A 1 97 ? 7.273 3.412 0.762 1 95.38 97 ARG A N 1
ATOM 731 C CA . ARG A 1 97 ? 8.711 3.646 0.712 1 95.38 97 ARG A CA 1
ATOM 732 C C . ARG A 1 97 ? 9.305 3.162 -0.61 1 95.38 97 ARG A C 1
ATOM 734 O O . ARG A 1 97 ? 10.047 3.891 -1.268 1 95.38 97 ARG A O 1
ATOM 741 N N . PHE A 1 98 ? 9 1.999 -1.005 1 95 98 PHE A N 1
ATOM 742 C CA . PHE A 1 98 ? 9.531 1.34 -2.191 1 95 98 PHE A CA 1
ATOM 743 C C . PHE A 1 98 ? 9.227 2.154 -3.445 1 95 98 PHE A C 1
ATOM 745 O O . PHE A 1 98 ? 10.062 2.258 -4.344 1 95 98 PHE A O 1
ATOM 752 N N . ASN A 1 99 ? 8.078 2.775 -3.5 1 95.19 99 ASN A N 1
ATOM 753 C CA . ASN A 1 99 ? 7.633 3.436 -4.723 1 95.19 99 ASN A CA 1
ATOM 754 C C . ASN A 1 99 ? 7.902 4.938 -4.684 1 95.19 99 ASN A C 1
ATOM 756 O O . ASN A 1 99 ? 7.57 5.656 -5.625 1 95.19 99 ASN A O 1
ATOM 760 N N . SER A 1 100 ? 8.414 5.406 -3.59 1 93.19 100 SER A N 1
ATOM 761 C CA . SER A 1 100 ? 8.695 6.836 -3.482 1 93.19 100 SER A CA 1
ATOM 762 C C . SER A 1 100 ? 9.969 7.203 -4.234 1 93.19 100 SER A C 1
ATOM 764 O O . SER A 1 100 ? 10.945 6.449 -4.23 1 93.19 100 SER A O 1
ATOM 766 N N . PHE A 1 101 ? 9.977 8.336 -4.84 1 87.5 101 PHE A N 1
ATOM 767 C CA . PHE A 1 101 ? 11.188 8.75 -5.535 1 87.5 101 PHE A CA 1
ATOM 768 C C . PHE A 1 101 ? 11.375 10.266 -5.445 1 87.5 101 PHE A C 1
ATOM 770 O O . PHE A 1 101 ? 10.406 11 -5.277 1 87.5 101 PHE A O 1
ATOM 777 N N . LYS A 1 102 ? 12.602 10.68 -5.453 1 80 102 LYS A N 1
ATOM 778 C CA . LYS A 1 102 ? 12.984 12.094 -5.465 1 80 102 LYS A CA 1
ATOM 779 C C . LYS A 1 102 ? 13.164 12.602 -6.891 1 80 102 LYS A C 1
ATOM 781 O O . LYS A 1 102 ? 13.797 11.938 -7.719 1 80 102 LYS A O 1
ATOM 786 N N . HIS A 1 103 ? 12.398 13.609 -7.148 1 69.81 103 HIS A N 1
ATOM 787 C CA . HIS A 1 103 ? 12.586 14.227 -8.461 1 69.81 103 HIS A CA 1
ATOM 788 C C . HIS A 1 103 ? 13.898 14.992 -8.523 1 69.81 103 HIS A C 1
ATOM 790 O O . HIS A 1 103 ? 14.234 15.742 -7.609 1 69.81 103 HIS A O 1
ATOM 796 N N . LYS A 1 104 ? 14.938 14.406 -9.031 1 60 104 LYS A N 1
ATOM 797 C CA . LYS A 1 104 ? 16.172 15.148 -9.258 1 60 104 LYS A CA 1
ATOM 798 C C . LYS A 1 104 ? 15.945 16.328 -10.211 1 60 104 LYS A C 1
ATOM 800 O O . LYS A 1 104 ? 15.133 16.219 -11.133 1 60 104 LYS A O 1
ATOM 805 N N . ARG A 1 105 ? 16.172 17.672 -9.617 1 48.06 105 ARG A N 1
ATOM 806 C CA . ARG A 1 105 ? 16.141 18.859 -10.461 1 48.06 105 ARG A CA 1
ATOM 807 C C . ARG A 1 105 ? 16.812 18.594 -11.805 1 48.06 105 ARG A C 1
ATOM 809 O O . ARG A 1 105 ? 17.141 19.531 -12.531 1 48.06 105 ARG A O 1
ATOM 816 N N . VAL A 1 106 ? 17.422 17.562 -12.047 1 47.06 106 VAL A N 1
ATOM 817 C CA . VAL A 1 106 ? 18.203 17.609 -13.273 1 47.06 106 VAL A CA 1
ATOM 818 C C . VAL A 1 106 ? 17.297 17.906 -14.461 1 47.06 106 VAL A C 1
ATOM 820 O O . VAL A 1 106 ? 16.156 17.438 -14.5 1 47.06 106 VAL A O 1
ATOM 823 N N . HIS A 1 107 ? 17.609 19.047 -15.219 1 42.16 107 HIS A N 1
ATOM 824 C CA . HIS A 1 107 ? 17.031 19.516 -16.469 1 42.16 107 HIS A CA 1
ATOM 825 C C . HIS A 1 107 ? 16.375 18.359 -17.234 1 42.16 107 HIS A C 1
ATOM 827 O O . HIS A 1 107 ? 15.594 18.594 -18.172 1 42.16 107 HIS A O 1
ATOM 833 N N . ASN A 1 108 ? 17.219 17.422 -17.703 1 39.59 108 ASN A N 1
ATOM 834 C CA . ASN A 1 108 ? 16.719 16.578 -18.797 1 39.59 108 ASN A CA 1
ATOM 835 C C . ASN A 1 108 ? 15.594 15.672 -18.344 1 39.59 108 ASN A C 1
ATOM 837 O O . ASN A 1 108 ? 15.414 15.453 -17.141 1 39.59 108 ASN A O 1
ATOM 841 N N . ALA A 1 109 ? 15.32 14.359 -18.984 1 40.66 109 ALA A N 1
ATOM 842 C CA . ALA A 1 109 ? 14.312 13.469 -19.547 1 40.66 109 ALA A CA 1
ATOM 843 C C . ALA A 1 109 ? 13.609 12.664 -18.453 1 40.66 109 ALA A C 1
ATOM 845 O O . ALA A 1 109 ? 14.031 12.695 -17.297 1 40.66 109 ALA A O 1
ATOM 846 N N . THR A 1 110 ? 12.984 11.414 -18.75 1 44.28 110 THR A N 1
ATOM 847 C CA . THR A 1 110 ? 12.117 10.281 -18.469 1 44.28 110 THR A CA 1
ATOM 848 C C . THR A 1 110 ? 12.586 9.531 -17.219 1 44.28 110 THR A C 1
ATOM 850 O O . THR A 1 110 ? 13.641 8.898 -17.234 1 44.28 110 THR A O 1
ATOM 853 N N . THR A 1 111 ? 12.422 10.156 -16.109 1 49.97 111 THR A N 1
ATOM 854 C CA . THR A 1 111 ? 12.727 9.305 -14.953 1 49.97 111 THR A CA 1
ATOM 855 C C . THR A 1 111 ? 12.211 7.891 -15.172 1 49.97 111 THR A C 1
ATOM 857 O O . THR A 1 111 ? 11.008 7.676 -15.32 1 49.97 111 THR A O 1
ATOM 860 N N . SER A 1 112 ? 13.047 7.016 -15.633 1 51.19 112 SER A N 1
ATOM 861 C CA . SER A 1 112 ? 12.727 5.617 -15.898 1 51.19 112 SER A CA 1
ATOM 862 C C . SER A 1 112 ? 12.32 4.891 -14.625 1 51.19 112 SER A C 1
ATOM 864 O O . SER A 1 112 ? 12.688 5.305 -13.523 1 51.19 112 SER A O 1
ATOM 866 N N . LEU A 1 113 ? 11.336 4.043 -14.703 1 54.25 113 LEU A N 1
ATOM 867 C CA . LEU A 1 113 ? 10.938 3.115 -13.648 1 54.25 113 LEU A CA 1
ATOM 868 C C . LEU A 1 113 ? 12.148 2.605 -12.883 1 54.25 113 LEU A C 1
ATOM 870 O O . LEU A 1 113 ? 12.078 2.375 -11.68 1 54.25 113 LEU A O 1
ATOM 874 N N . THR A 1 114 ? 13.25 2.549 -13.617 1 51.84 114 THR A N 1
ATOM 875 C 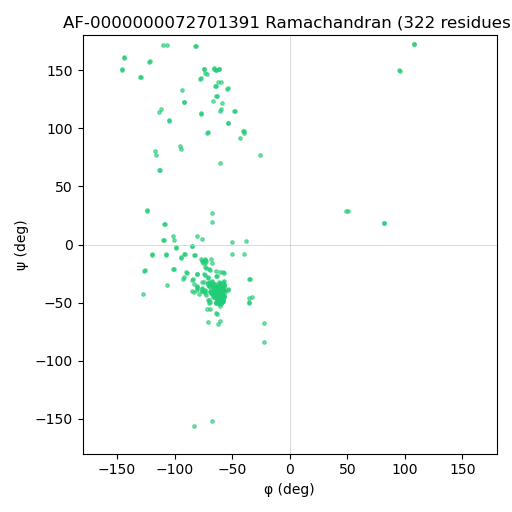CA . THR A 1 114 ? 14.469 2.035 -13 1 51.84 114 THR A CA 1
ATOM 876 C C . THR A 1 114 ? 15 3.012 -11.961 1 51.84 114 THR A C 1
ATOM 878 O O . THR A 1 114 ? 15.531 2.598 -10.93 1 51.84 114 THR A O 1
ATOM 881 N N . GLU A 1 115 ? 14.805 4.215 -12.25 1 55.44 115 GLU A N 1
ATOM 882 C CA . GLU A 1 115 ? 15.289 5.207 -11.305 1 55.44 115 GLU A CA 1
ATOM 883 C C . GLU A 1 115 ? 14.375 5.305 -10.086 1 55.44 115 GLU A C 1
ATOM 885 O O . GLU A 1 115 ? 14.82 5.652 -8.992 1 55.44 115 GLU A O 1
ATOM 890 N N . MET A 1 116 ? 13.195 4.695 -10.312 1 58.59 116 MET A N 1
ATOM 891 C CA . MET A 1 116 ? 12.203 4.805 -9.242 1 58.59 116 MET A CA 1
ATOM 892 C C . MET A 1 116 ? 12.43 3.738 -8.18 1 58.59 116 MET A C 1
ATOM 894 O O . MET A 1 116 ? 12.211 3.982 -6.992 1 58.59 116 MET A O 1
ATOM 898 N N . HIS A 1 117 ? 12.969 2.633 -8.648 1 67.62 117 HIS A N 1
ATOM 899 C CA . HIS A 1 117 ? 13.141 1.556 -7.68 1 67.62 117 HIS A CA 1
ATOM 900 C C . HIS A 1 117 ? 14.617 1.228 -7.477 1 67.62 117 HIS A C 1
ATOM 902 O O . HIS A 1 117 ? 15.125 0.27 -8.062 1 67.62 117 HIS A O 1
ATOM 908 N N . SER A 1 118 ? 15.227 2.055 -6.742 1 72.62 118 SER A N 1
ATOM 909 C CA . SER A 1 118 ? 16.609 1.779 -6.402 1 72.62 118 SER A CA 1
ATOM 910 C C . SER A 1 118 ? 16.719 0.63 -5.406 1 72.62 118 SER A C 1
ATOM 912 O O . SER A 1 118 ? 15.812 0.408 -4.605 1 72.62 118 SER A O 1
ATOM 914 N N . THR A 1 119 ? 17.766 -0.146 -5.492 1 78.38 119 THR A N 1
ATOM 915 C CA . THR A 1 119 ? 18.016 -1.257 -4.578 1 78.38 119 THR A CA 1
ATOM 916 C C . THR A 1 119 ? 18.062 -0.767 -3.135 1 78.38 119 THR A C 1
ATOM 918 O O . THR A 1 119 ? 17.75 -1.512 -2.207 1 78.38 119 THR A O 1
ATOM 921 N N . SER A 1 120 ? 18.391 0.515 -3.031 1 78.19 120 SER A N 1
ATOM 922 C CA . SER A 1 120 ? 18.5 1.081 -1.69 1 78.19 120 SER A CA 1
ATOM 923 C C . SER A 1 120 ? 17.125 1.275 -1.059 1 78.19 120 SER A C 1
ATOM 925 O O . SER A 1 120 ? 17.016 1.428 0.16 1 78.19 120 SER A O 1
ATOM 927 N N . GLN A 1 121 ? 16.094 1.176 -1.876 1 83.12 121 GLN A N 1
ATOM 928 C CA . GLN A 1 121 ? 14.75 1.404 -1.371 1 83.12 121 GLN A CA 1
ATOM 929 C C . GLN A 1 121 ? 13.953 0.101 -1.308 1 83.12 121 GLN A C 1
ATOM 931 O O . GLN A 1 121 ? 12.773 0.104 -0.964 1 83.12 121 GLN A O 1
ATOM 936 N N . GLU A 1 122 ? 14.664 -0.925 -1.63 1 88.75 122 GLU A N 1
ATOM 937 C CA . GLU A 1 122 ? 13.961 -2.205 -1.63 1 88.75 122 GLU A CA 1
ATOM 938 C C . GLU A 1 122 ? 13.492 -2.574 -0.226 1 88.75 122 GLU A C 1
ATOM 940 O O . GLU A 1 122 ? 14.211 -2.359 0.752 1 88.75 122 GLU A O 1
ATOM 945 N N . SER A 1 123 ? 12.336 -3.025 -0.155 1 92.88 123 SER A N 1
ATOM 946 C CA . SER A 1 123 ? 11.719 -3.475 1.087 1 92.88 123 SER A CA 1
ATOM 947 C C . SER A 1 123 ? 11.281 -4.934 0.992 1 92.88 123 SER A C 1
ATOM 949 O O . SER A 1 123 ? 11.078 -5.457 -0.106 1 92.88 123 SER A O 1
ATOM 951 N N . PRO A 1 124 ? 11.133 -5.594 2.057 1 95.06 124 PRO A N 1
ATOM 952 C CA . PRO A 1 124 ? 10.883 -7.039 2.084 1 95.06 124 PRO A CA 1
ATOM 953 C C . PRO A 1 124 ? 9.633 -7.438 1.295 1 95.06 124 PRO A C 1
ATOM 955 O O . PRO A 1 124 ? 9.656 -8.43 0.562 1 95.06 124 PRO A O 1
ATOM 958 N N . VAL A 1 125 ? 8.578 -6.691 1.347 1 96.62 125 VAL A N 1
ATOM 959 C CA . VAL A 1 125 ? 7.301 -7.141 0.8 1 96.62 125 VAL A CA 1
ATOM 960 C C . VAL A 1 125 ? 7.379 -7.188 -0.725 1 96.62 125 VAL A C 1
ATOM 962 O O . VAL A 1 125 ? 7.051 -8.203 -1.338 1 96.62 125 VAL A O 1
ATOM 965 N N . PRO A 1 126 ? 7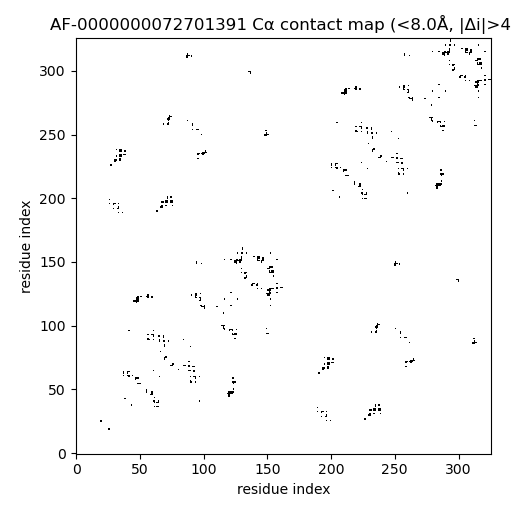.852 -6.109 -1.423 1 97.06 126 PRO A N 1
ATOM 966 C CA . PRO A 1 126 ? 7.98 -6.219 -2.879 1 97.06 126 PRO A CA 1
ATOM 967 C C . PRO A 1 126 ? 8.945 -7.324 -3.305 1 97.06 126 PRO A C 1
ATOM 969 O O . PRO A 1 126 ? 8.734 -7.965 -4.34 1 97.06 126 PRO A O 1
ATOM 972 N N . LEU A 1 127 ? 9.977 -7.535 -2.553 1 96.31 127 LEU A N 1
ATOM 973 C CA . LEU A 1 127 ? 10.906 -8.625 -2.834 1 96.31 127 LEU A CA 1
ATOM 974 C C . LEU A 1 127 ? 10.211 -9.977 -2.695 1 96.31 127 LEU A C 1
ATOM 976 O O . LEU A 1 127 ? 10.32 -10.828 -3.584 1 96.31 127 LEU A O 1
ATOM 980 N N . TYR A 1 128 ? 9.578 -10.133 -1.625 1 96.38 128 TYR A N 1
ATOM 981 C CA . TYR A 1 128 ? 8.852 -11.367 -1.343 1 96.38 128 TYR A CA 1
ATOM 982 C C . TYR A 1 128 ? 7.828 -11.656 -2.436 1 96.38 128 TYR A C 1
ATOM 984 O O . TYR A 1 128 ? 7.719 -12.797 -2.898 1 96.38 128 TYR A O 1
ATOM 992 N N . MET A 1 129 ? 7.094 -10.672 -2.852 1 97.19 129 MET A N 1
ATOM 993 C CA . MET A 1 129 ? 6.059 -10.836 -3.867 1 97.19 129 MET A CA 1
ATOM 994 C C . MET A 1 129 ? 6.652 -11.359 -5.168 1 97.19 129 MET A C 1
ATOM 996 O O . MET A 1 129 ? 6.141 -12.32 -5.746 1 97.19 129 MET A O 1
ATOM 1000 N N . GLY A 1 130 ? 7.68 -10.719 -5.617 1 96.94 130 GLY A N 1
ATOM 1001 C CA . GLY A 1 130 ? 8.328 -11.172 -6.836 1 96.94 130 GLY A CA 1
ATOM 1002 C C . GLY A 1 130 ? 8.852 -12.594 -6.738 1 96.94 130 GLY A C 1
ATOM 1003 O O . GLY A 1 130 ? 8.594 -13.414 -7.625 1 96.94 130 GLY A O 1
ATOM 1004 N N . MET A 1 131 ? 9.492 -12.883 -5.66 1 96.38 131 MET A N 1
ATOM 1005 C CA . MET A 1 131 ? 10.078 -14.203 -5.465 1 96.38 131 MET A CA 1
ATOM 1006 C C . MET A 1 131 ? 9 -15.273 -5.352 1 96.38 131 MET A C 1
ATOM 1008 O O . MET A 1 131 ? 9.117 -16.344 -5.941 1 96.38 131 MET A O 1
ATOM 1012 N N . MET A 1 132 ? 8.047 -14.93 -4.578 1 95.75 132 MET A N 1
ATOM 1013 C CA . MET A 1 132 ? 6.945 -15.867 -4.359 1 95.75 132 MET A CA 1
ATOM 1014 C C . MET A 1 132 ? 6.238 -16.188 -5.672 1 95.75 132 MET A C 1
ATOM 1016 O O . MET A 1 132 ? 6 -17.359 -5.98 1 95.75 132 MET A O 1
ATOM 1020 N N . LEU A 1 133 ? 5.895 -15.242 -6.473 1 96.31 133 LEU A N 1
ATOM 1021 C CA . LEU A 1 133 ? 5.211 -15.469 -7.742 1 96.31 133 LEU A CA 1
ATOM 1022 C C . LEU A 1 133 ? 6.078 -16.297 -8.688 1 96.31 133 LEU A C 1
ATOM 1024 O O . LEU A 1 133 ? 5.59 -17.234 -9.32 1 96.31 133 LEU A O 1
ATOM 1028 N N . HIS A 1 134 ? 7.281 -15.93 -8.742 1 96.56 134 HIS A N 1
ATOM 1029 C CA . HIS A 1 134 ? 8.188 -16.688 -9.602 1 96.56 134 HIS A CA 1
ATOM 1030 C C . HIS A 1 134 ? 8.289 -18.141 -9.148 1 96.56 134 HIS A C 1
ATOM 1032 O O . HIS A 1 134 ? 8.227 -19.062 -9.969 1 96.56 134 HIS A O 1
ATOM 1038 N N . ALA A 1 135 ? 8.43 -18.328 -7.914 1 95.94 135 ALA A N 1
ATOM 1039 C CA . ALA A 1 135 ? 8.594 -19.672 -7.363 1 95.94 135 ALA A CA 1
ATOM 1040 C C . ALA A 1 135 ? 7.371 -20.531 -7.664 1 95.94 135 ALA A C 1
ATOM 1042 O O . ALA A 1 135 ? 7.5 -21.734 -7.922 1 95.94 135 ALA A O 1
ATOM 1043 N N . HIS A 1 136 ? 6.258 -19.922 -7.711 1 95.75 136 HIS A N 1
ATOM 1044 C CA . HIS A 1 136 ? 5.039 -20.719 -7.781 1 95.75 136 HIS A CA 1
ATOM 1045 C C . HIS A 1 136 ? 4.492 -20.766 -9.203 1 95.75 136 HIS A C 1
ATOM 1047 O O . HIS A 1 136 ? 3.689 -21.641 -9.539 1 95.75 136 HIS A O 1
ATOM 1053 N N . THR A 1 137 ? 4.871 -19.812 -10.008 1 95.19 137 THR A N 1
ATOM 1054 C CA . THR A 1 137 ? 4.211 -19.75 -11.305 1 95.19 137 THR A CA 1
ATOM 1055 C C . THR A 1 137 ? 5.234 -19.766 -12.43 1 95.19 137 THR A C 1
ATOM 1057 O O . THR A 1 137 ? 4.898 -20.062 -13.578 1 95.19 137 THR A O 1
ATOM 1060 N N . ARG A 1 138 ? 6.48 -19.406 -12.203 1 95 138 ARG A N 1
ATOM 1061 C CA . ARG A 1 138 ? 7.531 -19.219 -13.195 1 95 138 ARG A CA 1
ATOM 1062 C C . ARG A 1 138 ? 7.051 -18.344 -14.352 1 95 138 ARG A C 1
ATOM 1064 O O . ARG A 1 138 ? 7.414 -18.562 -15.508 1 95 138 ARG A O 1
ATOM 1071 N N . ASN A 1 139 ? 6.176 -17.5 -14.078 1 95.19 139 ASN A N 1
ATOM 1072 C CA . ASN A 1 139 ? 5.547 -16.625 -15.07 1 95.19 139 ASN A CA 1
ATOM 1073 C C . ASN A 1 139 ? 6.082 -15.203 -14.984 1 95.19 139 ASN A C 1
ATOM 1075 O O . ASN A 1 139 ? 5.691 -14.438 -14.094 1 95.19 139 ASN A O 1
ATOM 1079 N N . ARG A 1 140 ? 6.875 -14.797 -15.93 1 96.88 140 ARG A N 1
ATOM 1080 C CA . ARG A 1 140 ? 7.48 -13.469 -15.961 1 96.88 140 ARG A CA 1
ATOM 1081 C C . ARG A 1 140 ? 6.418 -12.391 -16.109 1 96.88 140 ARG A C 1
ATOM 1083 O O . ARG A 1 140 ? 6.527 -11.32 -15.5 1 96.88 140 ARG A O 1
ATOM 1090 N N . GLU A 1 141 ? 5.457 -12.672 -16.875 1 96.69 141 GLU A N 1
ATOM 1091 C CA . GLU A 1 141 ? 4.418 -11.68 -17.125 1 96.69 141 GLU A CA 1
ATOM 1092 C C . GLU A 1 141 ? 3.682 -11.312 -15.844 1 96.69 141 GLU A C 1
ATOM 1094 O O . GLU A 1 141 ? 3.291 -10.164 -15.656 1 96.69 141 GLU A O 1
ATOM 1099 N N . LEU A 1 142 ? 3.49 -12.258 -15.023 1 96.69 142 LEU A N 1
ATOM 1100 C CA . LEU A 1 142 ? 2.809 -12.008 -13.758 1 96.69 142 LEU A CA 1
ATOM 1101 C C . LEU A 1 142 ? 3.65 -11.117 -12.852 1 96.69 142 LEU A C 1
ATOM 1103 O O . LEU A 1 142 ? 3.125 -10.195 -12.219 1 96.69 142 LEU A O 1
ATOM 1107 N N . VAL A 1 143 ? 4.926 -11.383 -12.812 1 97.38 143 VAL A N 1
ATOM 1108 C CA . VAL A 1 143 ? 5.824 -10.547 -12.023 1 97.38 143 VAL A CA 1
ATOM 1109 C C . VAL A 1 143 ? 5.844 -9.133 -12.578 1 97.38 143 VAL A C 1
ATOM 1111 O O . VAL A 1 143 ? 5.77 -8.156 -11.828 1 97.38 143 VAL A O 1
ATOM 1114 N N . ASP A 1 144 ? 5.855 -9.008 -13.898 1 97 144 ASP A N 1
ATOM 1115 C CA . ASP A 1 144 ? 5.867 -7.695 -14.547 1 97 144 ASP A CA 1
ATOM 1116 C C . ASP A 1 144 ? 4.574 -6.934 -14.258 1 97 144 ASP A C 1
ATOM 1118 O O . ASP A 1 144 ? 4.586 -5.711 -14.102 1 97 144 ASP A O 1
ATOM 1122 N N . ARG A 1 145 ? 3.504 -7.637 -14.195 1 96.75 145 ARG A N 1
ATOM 1123 C CA . ARG A 1 145 ? 2.229 -7 -13.875 1 96.75 145 ARG A CA 1
ATOM 1124 C C . ARG A 1 145 ? 2.232 -6.461 -12.445 1 96.75 145 ARG A C 1
ATOM 1126 O O . ARG A 1 145 ? 1.762 -5.348 -12.203 1 96.75 145 ARG A O 1
ATOM 1133 N N . LEU A 1 146 ? 2.738 -7.23 -11.562 1 97.81 146 LEU A N 1
ATOM 1134 C CA . LEU A 1 146 ? 2.801 -6.77 -10.18 1 97.81 146 LEU A CA 1
ATOM 1135 C C . LEU A 1 146 ? 3.783 -5.609 -10.039 1 97.81 146 LEU A C 1
ATOM 1137 O O . LEU A 1 146 ? 3.578 -4.711 -9.219 1 97.81 146 LEU A O 1
ATOM 1141 N N . LEU A 1 147 ? 4.848 -5.637 -10.812 1 96.69 147 LEU A N 1
ATOM 1142 C CA . LEU A 1 147 ? 5.766 -4.504 -10.852 1 96.69 147 LEU A CA 1
ATOM 1143 C C . LEU A 1 147 ? 5.047 -3.236 -11.297 1 96.69 147 LEU A C 1
ATOM 1145 O O . LEU A 1 147 ? 5.219 -2.174 -10.695 1 96.69 147 LEU A O 1
ATOM 1149 N N . HIS A 1 148 ? 4.246 -3.387 -12.273 1 95.88 148 HIS A N 1
ATOM 1150 C CA . HIS A 1 148 ? 3.477 -2.262 -12.789 1 95.88 148 HIS A CA 1
ATOM 1151 C C . HIS A 1 148 ? 2.549 -1.69 -11.719 1 95.88 148 HIS A C 1
ATOM 1153 O O . HIS A 1 148 ? 2.346 -0.476 -11.656 1 95.88 148 HIS A O 1
ATOM 1159 N N . LEU A 1 149 ? 2.072 -2.525 -10.898 1 96.81 149 LEU A N 1
ATOM 1160 C CA . LEU A 1 149 ? 1.154 -2.119 -9.836 1 96.81 149 LEU A CA 1
ATOM 1161 C C . LEU A 1 149 ? 1.921 -1.632 -8.609 1 96.81 149 LEU A C 1
ATOM 1163 O O . LEU A 1 149 ? 1.315 -1.243 -7.609 1 96.81 149 LEU A O 1
ATOM 1167 N N . GLY A 1 150 ? 3.262 -1.667 -8.641 1 96.88 150 GLY A N 1
ATOM 1168 C CA . GLY A 1 150 ? 4.082 -1.219 -7.523 1 96.88 150 GLY A CA 1
ATOM 1169 C C . GLY A 1 150 ? 4.227 -2.262 -6.434 1 96.88 150 GLY A C 1
ATOM 1170 O O . GLY A 1 150 ? 4.605 -1.939 -5.305 1 96.88 150 GLY A O 1
ATOM 1171 N N . LEU A 1 151 ? 3.957 -3.527 -6.734 1 98.06 151 LEU A N 1
ATOM 1172 C CA . LEU A 1 151 ? 3.854 -4.559 -5.707 1 98.06 151 LEU A CA 1
ATOM 1173 C C . LEU A 1 151 ? 5.062 -5.488 -5.746 1 98.06 151 LEU A C 1
ATOM 1175 O O . LEU A 1 151 ? 5.242 -6.316 -4.852 1 98.06 151 LEU A O 1
ATOM 1179 N N . SER A 1 152 ? 5.879 -5.336 -6.773 1 97.38 152 SER A N 1
ATOM 1180 C CA . SER A 1 152 ? 6.996 -6.258 -6.938 1 97.38 152 SER A CA 1
ATOM 1181 C C . SER A 1 152 ? 8.227 -5.543 -7.488 1 97.38 152 SER A C 1
ATOM 1183 O O . SER A 1 152 ? 8.117 -4.461 -8.062 1 97.38 152 SER A O 1
ATOM 1185 N N . ILE A 1 153 ? 9.336 -6.234 -7.273 1 95.38 153 ILE A N 1
ATOM 1186 C CA . ILE A 1 153 ? 10.578 -5.797 -7.902 1 95.38 153 ILE A CA 1
ATOM 1187 C C . ILE A 1 153 ? 10.641 -6.312 -9.336 1 95.38 153 ILE A C 1
ATOM 1189 O O . ILE A 1 153 ? 9.781 -7.094 -9.758 1 95.38 153 ILE A O 1
ATOM 1193 N N . PHE A 1 154 ? 11.586 -5.824 -10 1 94.88 154 PHE A N 1
ATOM 1194 C CA . PHE A 1 154 ? 11.805 -6.254 -11.375 1 94.88 154 PHE A CA 1
ATOM 1195 C C . PHE A 1 154 ? 12.109 -7.746 -11.438 1 94.88 154 PHE A C 1
ATOM 1197 O O . PHE A 1 154 ? 12.758 -8.289 -10.547 1 94.88 154 PHE A O 1
ATOM 1204 N N . TYR A 1 155 ? 11.727 -8.336 -12.586 1 95.44 155 TYR A N 1
ATOM 1205 C CA . TYR A 1 155 ? 11.93 -9.773 -12.758 1 95.44 155 TYR A CA 1
ATOM 1206 C C . TYR A 1 155 ? 13.406 -10.133 -12.703 1 95.44 155 TYR A C 1
ATOM 1208 O O . TYR A 1 155 ? 13.789 -11.125 -12.078 1 95.44 155 TYR A O 1
ATOM 1216 N N . ASP A 1 156 ? 14.234 -9.391 -13.352 1 93.69 156 ASP A N 1
ATOM 1217 C CA . ASP A 1 156 ? 15.672 -9.672 -13.359 1 93.69 156 ASP A CA 1
ATOM 1218 C C . ASP A 1 156 ? 16.234 -9.648 -11.938 1 93.69 156 ASP A C 1
ATOM 1220 O O . ASP A 1 156 ? 17.141 -10.422 -11.609 1 93.69 156 ASP A O 1
ATOM 1224 N N . ARG A 1 157 ? 15.773 -8.766 -11.148 1 93.12 157 ARG A N 1
ATOM 1225 C CA . ARG A 1 157 ? 16.188 -8.695 -9.75 1 93.12 157 ARG A CA 1
ATOM 1226 C C . ARG A 1 157 ? 15.727 -9.93 -8.984 1 93.12 157 ARG A C 1
ATOM 1228 O O . ARG A 1 157 ? 16.453 -10.445 -8.133 1 93.12 157 ARG A O 1
ATOM 1235 N N . VAL A 1 158 ? 14.562 -10.43 -9.273 1 94.88 158 VAL A N 1
ATOM 1236 C CA . VAL A 1 158 ? 14.055 -11.664 -8.672 1 94.88 158 VAL A CA 1
ATOM 1237 C C . VAL A 1 158 ? 15.016 -12.812 -8.961 1 94.88 158 VAL A C 1
ATOM 1239 O O . VAL A 1 158 ? 15.398 -13.555 -8.055 1 94.88 158 VAL A O 1
ATOM 1242 N N . LEU A 1 159 ? 15.445 -12.914 -10.188 1 95.19 159 LEU A N 1
ATOM 1243 C CA . LEU A 1 159 ? 16.328 -14 -10.594 1 95.19 159 LEU A CA 1
ATOM 1244 C C . LEU A 1 159 ? 17.672 -13.906 -9.875 1 95.19 159 LEU A C 1
ATOM 1246 O O . LEU A 1 159 ? 18.266 -14.922 -9.508 1 95.19 159 LEU A O 1
ATOM 1250 N N . ARG A 1 160 ? 18.078 -12.719 -9.648 1 91.69 160 ARG A N 1
ATOM 1251 C CA . ARG A 1 160 ? 19.359 -12.516 -8.984 1 91.69 160 ARG A CA 1
ATOM 1252 C C . ARG A 1 160 ? 19.281 -12.906 -7.516 1 91.69 160 ARG A C 1
ATOM 1254 O O . ARG A 1 160 ? 20.297 -13.273 -6.914 1 91.69 160 ARG A O 1
ATOM 1261 N N . LEU A 1 161 ? 18.172 -12.812 -6.934 1 89.88 161 LEU A N 1
ATOM 1262 C CA . LEU A 1 161 ? 18 -13.125 -5.52 1 89.88 161 LEU A CA 1
ATOM 1263 C C . LEU A 1 161 ? 17.875 -14.633 -5.312 1 89.88 161 LEU A C 1
ATOM 1265 O O . LEU A 1 161 ? 18.062 -15.133 -4.203 1 89.88 161 LEU A O 1
ATOM 1269 N N . LEU A 1 162 ? 17.438 -15.352 -6.289 1 86.31 162 LEU A N 1
ATOM 1270 C CA . LEU A 1 162 ? 17.203 -16.781 -6.16 1 86.31 162 LEU A CA 1
ATOM 1271 C C . LEU A 1 162 ? 18.453 -17.578 -6.559 1 86.31 162 LEU A C 1
ATOM 1273 O O . LEU A 1 162 ? 18.5 -18.797 -6.371 1 86.31 162 LEU A O 1
ATOM 1277 N N . VAL A 1 163 ? 19.484 -16.969 -7.098 1 74.81 163 VAL A N 1
ATOM 1278 C CA . VAL A 1 163 ? 20.75 -17.641 -7.371 1 74.81 163 VAL A CA 1
ATOM 1279 C C . VAL A 1 163 ? 21.703 -17.422 -6.199 1 74.81 163 VAL A C 1
ATOM 1281 O O . VAL A 1 163 ? 21.641 -16.406 -5.512 1 74.81 163 VAL A O 1
ATOM 1284 N N . MET B 1 1 ? 22.766 39.844 -12 1 21.08 1 MET B N 1
ATOM 1285 C CA . MET B 1 1 ? 21.453 39.594 -11.406 1 21.08 1 MET B CA 1
ATOM 1286 C C . MET B 1 1 ? 21.469 38.375 -10.5 1 21.08 1 MET B C 1
ATOM 1288 O O . MET B 1 1 ? 20.422 37.812 -10.211 1 21.08 1 MET B O 1
ATOM 1292 N N . HIS B 1 2 ? 22.578 37.75 -10.07 1 22.64 2 HIS B N 1
ATOM 1293 C CA . HIS B 1 2 ? 23.125 36.438 -9.695 1 22.64 2 HIS B CA 1
ATOM 1294 C C . HIS B 1 2 ? 22.984 36.188 -8.195 1 22.64 2 HIS B C 1
ATOM 1296 O O . HIS B 1 2 ? 23.172 35.062 -7.734 1 22.64 2 HIS B O 1
ATOM 1302 N N . ALA B 1 3 ? 23 37.219 -7.332 1 24.53 3 ALA B N 1
ATOM 1303 C CA . ALA B 1 3 ? 23.359 37.281 -5.918 1 24.53 3 ALA B CA 1
ATOM 1304 C C . ALA B 1 3 ? 22.203 36.812 -5.035 1 24.53 3 ALA B C 1
ATOM 1306 O O . ALA B 1 3 ? 22.406 36.406 -3.891 1 24.53 3 ALA B O 1
ATOM 1307 N N . TYR B 1 4 ? 21 37.125 -5.461 1 21.89 4 TYR B N 1
ATOM 1308 C CA . TYR B 1 4 ? 19.906 37.062 -4.496 1 21.89 4 TYR B CA 1
ATOM 1309 C C . TYR B 1 4 ? 19.594 35.625 -4.09 1 21.89 4 TYR B C 1
ATOM 1311 O O . TYR B 1 4 ? 18.734 35.406 -3.236 1 21.89 4 TYR B O 1
ATOM 1319 N N . ASN B 1 5 ? 19.953 34.656 -4.871 1 25.25 5 ASN B N 1
ATOM 1320 C CA . ASN B 1 5 ? 19.391 33.312 -4.793 1 25.25 5 ASN B CA 1
ATOM 1321 C C . ASN B 1 5 ? 19.922 32.562 -3.578 1 25.25 5 ASN B C 1
ATOM 1323 O O . ASN B 1 5 ? 19.438 31.453 -3.262 1 25.25 5 ASN B O 1
ATOM 1327 N N . MET B 1 6 ? 21.062 33.031 -2.891 1 26.88 6 MET B N 1
ATOM 1328 C CA . MET B 1 6 ? 21.828 32.281 -1.904 1 26.88 6 MET B CA 1
ATOM 1329 C C . MET B 1 6 ? 21.188 32.375 -0.525 1 26.88 6 MET B C 1
ATOM 1331 O O . MET B 1 6 ? 21.359 31.484 0.306 1 26.88 6 MET B O 1
ATOM 1335 N N . ILE B 1 7 ? 20.703 33.562 -0.176 1 30.12 7 ILE B N 1
ATOM 1336 C CA . ILE B 1 7 ? 20.375 33.906 1.202 1 30.12 7 ILE B CA 1
ATOM 1337 C C . ILE B 1 7 ? 19.203 33.062 1.694 1 30.12 7 ILE B C 1
ATOM 1339 O O . ILE B 1 7 ? 19.125 32.75 2.879 1 30.12 7 ILE B O 1
ATOM 1343 N N . PHE B 1 8 ? 18.234 32.844 0.774 1 28.19 8 PHE B N 1
ATOM 1344 C CA . PHE B 1 8 ? 17 32.25 1.258 1 28.19 8 PHE B CA 1
ATOM 1345 C C . PHE B 1 8 ? 17.188 30.766 1.589 1 28.19 8 PHE B C 1
ATOM 1347 O O . PHE B 1 8 ? 16.406 30.188 2.336 1 28.19 8 PHE B O 1
ATOM 1354 N N . GLU B 1 9 ? 18.25 30.188 1.158 1 31.86 9 GLU B N 1
ATOM 1355 C CA . GLU B 1 9 ? 18.469 28.75 1.314 1 31.86 9 GLU B CA 1
ATOM 1356 C C . GLU B 1 9 ? 18.859 28.406 2.746 1 31.86 9 GLU B C 1
ATOM 1358 O O . GLU B 1 9 ? 18.406 27.406 3.299 1 31.86 9 GLU B O 1
ATOM 1363 N N . GLU B 1 10 ? 19.703 29.25 3.357 1 34.56 10 GLU B N 1
ATOM 1364 C CA . GLU B 1 10 ? 20.281 28.922 4.656 1 34.56 10 GLU B CA 1
ATOM 1365 C C . GLU B 1 10 ? 19.25 29.031 5.77 1 34.56 10 GLU B C 1
ATOM 1367 O O . GLU B 1 10 ? 19.234 28.219 6.691 1 34.56 10 GLU B O 1
ATOM 1372 N N . ASP B 1 11 ? 18.484 30.156 5.637 1 33.5 11 ASP B N 1
ATOM 1373 C CA . ASP B 1 11 ? 17.609 30.438 6.77 1 33.5 11 ASP B CA 1
ATOM 1374 C C . ASP B 1 11 ? 16.5 29.422 6.879 1 33.5 11 ASP B C 1
ATOM 1376 O O . ASP B 1 11 ? 16.078 29.047 7.984 1 33.5 11 ASP B O 1
ATOM 1380 N N . VAL B 1 12 ? 16.078 28.938 5.738 1 36.19 12 VAL B N 1
ATOM 1381 C CA . VAL B 1 12 ? 14.961 28 5.82 1 36.19 12 VAL B CA 1
ATOM 1382 C C . VAL B 1 12 ? 15.453 26.656 6.359 1 36.19 12 VAL B C 1
ATOM 1384 O O . VAL B 1 12 ? 14.727 25.953 7.07 1 36.19 12 VAL B O 1
ATOM 1387 N N . GLY B 1 13 ? 16.672 26.328 6.184 1 33.47 13 GLY B N 1
ATOM 1388 C CA . GLY B 1 13 ? 17.234 25.109 6.727 1 33.47 13 GLY B CA 1
ATOM 1389 C C . GLY B 1 13 ? 17.359 25.125 8.242 1 33.47 13 GLY B C 1
ATOM 1390 O O . GLY B 1 13 ? 17.031 24.141 8.906 1 33.47 13 GLY B O 1
ATOM 1391 N N . ALA B 1 14 ? 18.031 26.109 8.711 1 37.59 14 ALA B N 1
ATOM 1392 C CA . ALA B 1 14 ? 18.219 26.219 10.156 1 37.59 14 ALA B CA 1
ATOM 1393 C C . ALA B 1 14 ? 16.875 26.312 10.875 1 37.59 14 ALA B C 1
ATOM 1395 O O . ALA B 1 14 ? 16.703 25.766 11.961 1 37.59 14 ALA B O 1
ATOM 1396 N N . ALA B 1 15 ? 15.984 27.125 10.297 1 34.91 15 ALA B N 1
ATOM 1397 C CA . ALA B 1 15 ? 14.664 27.219 10.922 1 34.91 15 ALA B CA 1
ATOM 1398 C C . ALA B 1 15 ? 13.938 25.891 10.883 1 34.91 15 ALA B C 1
ATOM 1400 O O . ALA B 1 15 ? 13.227 25.531 11.82 1 34.91 15 ALA B O 1
ATOM 1401 N N . ILE B 1 16 ? 14.195 25.031 9.953 1 37 16 ILE B N 1
ATOM 1402 C CA . ILE B 1 16 ? 13.617 23.688 9.867 1 37 16 ILE B CA 1
ATOM 1403 C C . ILE B 1 16 ? 14.289 22.781 10.883 1 37 16 ILE B C 1
ATOM 1405 O O . ILE B 1 16 ? 13.617 22 11.562 1 37 16 ILE B O 1
ATOM 1409 N N . THR B 1 17 ? 15.523 22.828 11.109 1 37.06 17 THR B N 1
ATOM 1410 C CA . THR B 1 17 ? 16.188 22.016 12.109 1 37.06 17 THR B CA 1
ATOM 1411 C C . THR B 1 17 ? 15.68 22.344 13.508 1 37.06 17 THR B C 1
ATOM 1413 O O . THR B 1 17 ? 15.438 21.438 14.312 1 37.06 17 THR B O 1
ATOM 1416 N N . LYS B 1 18 ? 15.773 23.531 14.023 1 38.28 18 LYS B N 1
ATOM 1417 C CA . LYS B 1 18 ? 15.305 23.891 15.359 1 38.28 18 LYS B CA 1
ATOM 1418 C C . LYS B 1 18 ? 13.828 23.578 15.523 1 38.28 18 LYS B C 1
ATOM 1420 O O . LYS B 1 18 ? 13.398 23.141 16.594 1 38.28 18 LYS B O 1
ATOM 1425 N N . ALA B 1 19 ? 13 23.812 14.516 1 36.53 19 ALA B N 1
ATOM 1426 C CA . ALA B 1 19 ? 11.578 23.484 14.531 1 36.53 19 ALA B CA 1
ATOM 1427 C C . ALA B 1 19 ? 11.367 21.969 14.539 1 36.53 19 ALA B C 1
ATOM 1429 O O . ALA B 1 19 ? 10.367 21.469 15.062 1 36.53 19 ALA B O 1
ATOM 1430 N N . CYS B 1 20 ? 12.273 21.156 14.242 1 38.5 20 CYS B N 1
ATOM 1431 C CA . CYS B 1 20 ? 12.211 19.703 14.219 1 38.5 20 CYS B CA 1
ATOM 1432 C C . CYS B 1 20 ? 12.32 19.141 15.633 1 38.5 20 CYS B C 1
ATOM 1434 O O . CYS B 1 20 ? 11.82 18.047 15.906 1 38.5 20 CYS B O 1
ATOM 1436 N N . GLU B 1 21 ? 13.094 19.5 16.562 1 39.66 21 GLU B N 1
ATOM 1437 C CA . GLU B 1 21 ? 13.195 19 17.922 1 39.66 21 GLU B CA 1
ATOM 1438 C C . GLU B 1 21 ? 11.883 19.203 18.688 1 39.66 21 GLU B C 1
ATOM 1440 O O . GLU B 1 21 ? 11.445 18.328 19.422 1 39.66 21 GLU B O 1
ATOM 1445 N N . LEU B 1 22 ? 11.305 20.375 19.047 1 40.09 22 LEU B N 1
ATOM 1446 C CA . LEU B 1 22 ? 9.992 20.797 19.516 1 40.09 22 LEU B CA 1
ATOM 1447 C C . LEU B 1 22 ? 8.891 20.25 18.609 1 40.09 22 LEU B C 1
ATOM 1449 O O . LEU B 1 22 ? 7.715 20.25 18.984 1 40.09 22 LEU B O 1
ATOM 1453 N N . ASP B 1 23 ? 9.062 19.516 17.266 1 47.81 23 ASP B N 1
ATOM 1454 C CA . ASP B 1 23 ? 8.664 19.188 15.898 1 47.81 23 ASP B CA 1
ATOM 1455 C C . ASP B 1 23 ? 8.078 17.781 15.805 1 47.81 23 ASP B C 1
ATOM 1457 O O . ASP B 1 23 ? 7.141 17.547 15.047 1 47.81 23 ASP B O 1
ATOM 1461 N N . SER B 1 24 ? 8.633 17 16.594 1 54.56 24 SER B N 1
ATOM 1462 C CA . SER B 1 24 ? 8.07 15.664 16.531 1 54.56 24 SER B CA 1
ATOM 1463 C C . SER B 1 24 ? 6.605 15.656 16.969 1 54.56 24 SER B C 1
ATOM 1465 O O . SER B 1 24 ? 5.777 14.961 16.375 1 54.56 24 SER B O 1
ATOM 1467 N N . ASP B 1 25 ? 6.445 16.312 18.156 1 58.38 25 ASP B N 1
ATOM 1468 C CA . ASP B 1 25 ? 5.066 16.422 18.609 1 58.38 25 ASP B CA 1
ATOM 1469 C C . ASP B 1 25 ? 4.203 17.141 17.578 1 58.38 25 ASP B C 1
ATOM 1471 O O . ASP B 1 25 ? 3.053 16.766 17.344 1 58.38 25 ASP B O 1
ATOM 1475 N N . SER B 1 26 ? 4.918 18.047 16.938 1 80.31 26 SER B N 1
ATOM 1476 C CA . SER B 1 26 ? 4.227 18.797 15.883 1 80.31 26 SER B CA 1
ATOM 1477 C C . SER B 1 26 ? 4.027 17.953 14.641 1 80.31 26 SER B C 1
ATOM 1479 O O . SER B 1 26 ? 2.957 17.969 14.031 1 80.31 26 SER B O 1
ATOM 1481 N N . ASP B 1 27 ? 5.027 17.047 14.43 1 87.75 27 ASP B N 1
ATOM 1482 C CA . ASP B 1 27 ? 4.891 16.188 13.266 1 87.75 27 ASP B CA 1
ATOM 1483 C C . ASP B 1 27 ? 3.746 15.195 13.445 1 87.75 27 ASP B C 1
ATOM 1485 O O . ASP B 1 27 ? 2.936 15 12.539 1 87.75 27 ASP B O 1
ATOM 1489 N N . ALA B 1 28 ? 3.664 14.695 14.664 1 86.31 28 ALA B N 1
ATOM 1490 C CA . ALA B 1 28 ? 2.619 13.719 14.961 1 86.31 28 ALA B CA 1
ATOM 1491 C C . ALA B 1 28 ? 1.232 14.336 14.812 1 86.31 28 ALA B C 1
ATOM 1493 O O . ALA B 1 28 ? 0.301 13.68 14.344 1 86.31 28 ALA B O 1
ATOM 1494 N N . VAL B 1 29 ? 1.14 15.555 15.18 1 87.31 29 VAL B N 1
ATOM 1495 C CA . VAL B 1 29 ? -0.145 16.25 15.102 1 87.31 29 VAL B CA 1
ATOM 1496 C C . VAL B 1 29 ? -0.538 16.438 13.633 1 87.31 29 VAL B C 1
ATOM 1498 O O . VAL B 1 29 ? -1.7 16.234 13.266 1 87.31 29 VAL B O 1
ATOM 1501 N N . HIS B 1 30 ? 0.406 16.797 12.82 1 91.56 30 HIS B N 1
ATOM 1502 C CA . HIS B 1 30 ? 0.14 16.953 11.391 1 91.56 30 HIS B CA 1
ATOM 1503 C C . HIS B 1 30 ? -0.245 15.625 10.75 1 91.56 30 HIS B C 1
ATOM 1505 O O . HIS B 1 30 ? -1.139 15.578 9.906 1 91.56 30 HIS B O 1
ATOM 1511 N N . LEU B 1 31 ? 0.407 14.602 11.195 1 94.5 31 LEU B N 1
ATOM 1512 C CA . LEU B 1 31 ? 0.093 13.281 10.648 1 94.5 31 LEU B CA 1
ATOM 1513 C C . LEU B 1 31 ? -1.297 12.828 11.094 1 94.5 31 LEU B C 1
ATOM 1515 O O . LEU B 1 31 ? -2.064 12.297 10.289 1 94.5 31 LEU B O 1
ATOM 1519 N N . ALA B 1 32 ? -1.592 13.078 12.289 1 92.31 32 ALA B N 1
ATOM 1520 C CA . ALA B 1 32 ? -2.912 12.719 12.797 1 92.31 32 ALA B CA 1
ATOM 1521 C C . ALA B 1 32 ? -4.012 13.477 12.062 1 92.31 32 ALA B C 1
ATOM 1523 O O . ALA B 1 32 ? -5.051 12.906 11.727 1 92.31 32 ALA B O 1
ATOM 1524 N N . ARG B 1 33 ? -3.75 14.727 11.844 1 92.06 33 ARG B N 1
ATOM 1525 C CA . ARG B 1 33 ? -4.723 15.539 11.133 1 92.06 33 ARG B CA 1
ATOM 1526 C C . ARG B 1 33 ? -4.918 15.039 9.703 1 92.06 33 ARG B C 1
ATOM 1528 O O . ARG B 1 33 ? -6.047 14.961 9.219 1 92.06 33 ARG B O 1
ATOM 1535 N N . ALA B 1 34 ? -3.871 14.75 9.031 1 94.62 34 ALA B N 1
ATOM 1536 C CA . ALA B 1 34 ? -3.961 14.203 7.68 1 94.62 34 ALA B CA 1
ATOM 1537 C C . ALA B 1 34 ? -4.75 12.898 7.668 1 94.62 34 ALA B C 1
ATOM 1539 O O . ALA B 1 34 ? -5.598 12.688 6.797 1 94.62 34 ALA B O 1
ATOM 1540 N N . ALA B 1 35 ? -4.438 12.039 8.641 1 95.5 35 ALA B N 1
ATOM 1541 C CA . ALA B 1 35 ? -5.16 10.773 8.734 1 95.5 35 ALA B CA 1
ATOM 1542 C C . ALA B 1 35 ? -6.656 11.016 8.93 1 95.5 35 ALA B C 1
ATOM 1544 O O . ALA B 1 35 ? -7.48 10.344 8.297 1 95.5 35 ALA B O 1
ATOM 1545 N N . GLN B 1 36 ? -6.969 11.945 9.734 1 93.25 36 GLN B N 1
ATOM 1546 C CA . GLN B 1 36 ? -8.367 12.266 9.984 1 93.25 36 GLN B CA 1
ATOM 1547 C C . GLN B 1 36 ? -9.055 12.742 8.703 1 93.25 36 GLN B C 1
ATOM 1549 O O . GLN B 1 36 ? -10.188 12.352 8.422 1 93.25 36 GLN B O 1
ATOM 1554 N N . ILE B 1 37 ? -8.398 13.562 8 1 93.69 37 ILE B N 1
ATOM 1555 C CA . ILE B 1 37 ? -8.953 14.125 6.766 1 93.69 37 ILE B CA 1
ATOM 1556 C C . ILE B 1 37 ? -9.242 13 5.773 1 93.69 37 ILE B C 1
ATOM 1558 O O . ILE B 1 37 ? -10.352 12.898 5.246 1 93.69 37 ILE B O 1
ATOM 1562 N N . VAL B 1 38 ? -8.297 12.117 5.512 1 95.19 38 VAL B N 1
ATOM 1563 C CA . VAL B 1 38 ? -8.492 11.109 4.48 1 95.19 38 VAL B CA 1
ATOM 1564 C C . VAL B 1 38 ? -9.516 10.078 4.953 1 95.19 38 VAL B C 1
ATOM 1566 O O . VAL B 1 38 ? -10.297 9.562 4.148 1 95.19 38 VAL B O 1
ATOM 1569 N N . ARG B 1 39 ? -9.547 9.797 6.25 1 94 39 ARG B N 1
ATOM 1570 C CA . ARG B 1 39 ? -10.531 8.852 6.77 1 94 39 ARG B CA 1
ATOM 1571 C C . ARG B 1 39 ? -11.945 9.383 6.602 1 94 39 ARG B C 1
ATOM 1573 O O . ARG B 1 39 ? -12.867 8.625 6.277 1 94 39 ARG B O 1
ATOM 1580 N N . ARG B 1 40 ? -12.086 10.625 6.891 1 92.25 40 ARG B N 1
ATOM 1581 C CA . ARG B 1 40 ? -13.391 11.242 6.688 1 92.25 40 ARG B CA 1
ATOM 1582 C C . ARG B 1 40 ? -13.883 11.031 5.262 1 92.25 40 ARG B C 1
ATOM 1584 O O . ARG B 1 40 ? -15.055 10.703 5.043 1 92.25 40 ARG B O 1
ATOM 1591 N N . HIS B 1 41 ? -13.008 11.109 4.379 1 90.81 41 HIS B N 1
ATOM 1592 C CA . HIS B 1 41 ? -13.383 10.953 2.977 1 90.81 41 HIS B CA 1
ATOM 1593 C C . HIS B 1 41 ? -13.523 9.484 2.607 1 90.81 41 HIS B C 1
ATOM 1595 O O . HIS B 1 41 ? -14.391 9.117 1.813 1 90.81 41 HIS B O 1
ATOM 1601 N N . MET B 1 42 ? -12.719 8.648 3.131 1 91.62 42 MET B N 1
ATOM 1602 C CA . MET B 1 42 ? -12.766 7.219 2.852 1 91.62 42 MET B CA 1
ATOM 1603 C C . MET B 1 42 ? -14.078 6.613 3.33 1 91.62 42 MET B C 1
ATOM 1605 O O . MET B 1 42 ? -14.672 5.785 2.639 1 91.62 42 MET B O 1
ATOM 1609 N N . PHE B 1 43 ? -14.508 7.059 4.418 1 90 43 PHE B N 1
ATOM 1610 C CA . PHE B 1 43 ? -15.695 6.445 5.004 1 90 43 PHE B CA 1
ATOM 1611 C C . PHE B 1 43 ? -16.953 7.211 4.609 1 90 43 PHE B C 1
ATOM 1613 O O . PHE B 1 43 ? -18.062 6.723 4.797 1 90 43 PHE B O 1
ATOM 1620 N N . GLY B 1 44 ? -16.719 8.344 4.051 1 83.81 44 GLY B N 1
ATOM 1621 C CA . GLY B 1 44 ? -17.859 9.125 3.594 1 83.81 44 GLY B CA 1
ATOM 1622 C C . GLY B 1 44 ? -18.266 8.805 2.168 1 83.81 44 GLY B C 1
ATOM 1623 O O . GLY B 1 44 ? -19.391 9.086 1.759 1 83.81 44 GLY B O 1
ATOM 1624 N N . GLU B 1 45 ? -17.406 8.312 1.361 1 76.12 45 GLU B N 1
ATOM 1625 C CA . GLU B 1 45 ? -17.641 8.055 -0.057 1 76.12 45 GLU B CA 1
ATOM 1626 C C . GLU B 1 45 ? -17.609 6.559 -0.359 1 76.12 45 GLU B C 1
ATOM 1628 O O . GLU B 1 45 ? -16.781 6.09 -1.138 1 76.12 45 GLU B O 1
ATOM 1633 N N . ALA B 1 46 ? -18.5 5.883 0.182 1 65.31 46 ALA B N 1
ATOM 1634 C CA . ALA B 1 46 ? -18.438 4.449 -0.091 1 65.31 46 ALA B CA 1
ATOM 1635 C C . ALA B 1 46 ? -18.969 4.137 -1.492 1 65.31 46 ALA B C 1
ATOM 1637 O O . ALA B 1 46 ? -20.078 4.535 -1.855 1 65.31 46 ALA B O 1
ATOM 1638 N N . LYS B 1 47 ? -18.062 3.695 -2.328 1 74.12 47 LYS B N 1
ATOM 1639 C CA . LYS B 1 47 ? -18.484 3.141 -3.609 1 74.12 47 LYS B CA 1
ATOM 1640 C C . LYS B 1 47 ? -18.172 1.646 -3.688 1 74.12 47 LYS B C 1
ATOM 1642 O O . LYS B 1 47 ? -17.016 1.239 -3.625 1 74.12 47 LYS B O 1
ATOM 1647 N N . PRO B 1 48 ? -19.266 0.891 -3.744 1 76.44 48 PRO B N 1
ATOM 1648 C CA . PRO B 1 48 ? -19 -0.546 -3.861 1 76.44 48 PRO B CA 1
ATOM 1649 C C . PRO B 1 48 ? -18.328 -0.919 -5.176 1 76.44 48 PRO B C 1
ATOM 1651 O O . PRO B 1 48 ? -18.453 -0.197 -6.168 1 76.44 48 PRO B O 1
ATOM 1654 N N . PHE B 1 49 ? -17.594 -1.979 -5.062 1 82.5 49 PHE B N 1
ATOM 1655 C CA . PHE B 1 49 ? -16.984 -2.518 -6.273 1 82.5 49 PHE B CA 1
ATOM 1656 C C . PHE B 1 49 ? -18.062 -2.973 -7.258 1 82.5 49 PHE B C 1
ATOM 1658 O O . PHE B 1 49 ? -18.953 -3.73 -6.898 1 82.5 49 PHE B O 1
ATOM 1665 N N . ASN B 1 50 ? -17.969 -2.512 -8.445 1 81.19 50 ASN B N 1
ATOM 1666 C CA . ASN B 1 50 ? -18.969 -2.824 -9.453 1 81.19 50 ASN B CA 1
ATOM 1667 C C . ASN B 1 50 ? -18.344 -3.461 -10.688 1 81.19 50 ASN B C 1
ATOM 1669 O O . ASN B 1 50 ? -18.859 -3.291 -11.805 1 81.19 50 ASN B O 1
ATOM 1673 N N . GLY B 1 51 ? -17.266 -4.148 -10.508 1 84.75 51 GLY B N 1
ATOM 1674 C CA . GLY B 1 51 ? -16.641 -4.859 -11.617 1 84.75 51 GLY B CA 1
ATOM 1675 C C . GLY B 1 51 ? -15.352 -4.223 -12.094 1 84.75 51 GLY B C 1
ATOM 1676 O O . GLY B 1 51 ? -14.984 -3.137 -11.633 1 84.75 51 GLY B O 1
ATOM 1677 N N . PHE B 1 52 ? -14.727 -5.012 -13.016 1 89.19 52 PHE B N 1
ATOM 1678 C CA . PHE B 1 52 ? -13.438 -4.57 -13.531 1 89.19 52 PHE B CA 1
ATOM 1679 C C . PHE B 1 52 ? -13.609 -3.807 -14.836 1 89.19 52 PHE B C 1
ATOM 1681 O O . PHE B 1 52 ? -13.523 -4.387 -15.922 1 89.19 52 PHE B O 1
ATOM 1688 N N . HIS B 1 53 ? -13.875 -2.586 -14.727 1 89.19 53 HIS B N 1
ATOM 1689 C CA . HIS B 1 53 ? -13.93 -1.707 -15.891 1 89.19 53 HIS B CA 1
ATOM 1690 C C . HIS B 1 53 ? -12.758 -0.73 -15.898 1 89.19 53 HIS B C 1
ATOM 1692 O O . HIS B 1 53 ? -11.945 -0.72 -14.977 1 89.19 53 HIS B O 1
ATOM 1698 N N . GLN B 1 54 ? -12.484 0.046 -16.875 1 86.69 54 GLN B N 1
ATOM 1699 C CA . GLN B 1 54 ? -11.297 0.847 -17.125 1 86.69 54 GLN B CA 1
ATOM 1700 C C . GLN B 1 54 ? -11.016 1.811 -15.984 1 86.69 54 GLN B C 1
ATOM 1702 O O . GLN B 1 54 ? -9.867 1.991 -15.586 1 86.69 54 GLN B O 1
ATOM 1707 N N . GLU B 1 55 ? -12.062 2.334 -15.344 1 88.25 55 GLU B N 1
ATOM 1708 C CA . GLU B 1 55 ? -11.852 3.361 -14.328 1 88.25 55 GLU B CA 1
ATOM 1709 C C . GLU B 1 55 ? -12.133 2.822 -12.93 1 88.25 55 GLU B C 1
ATOM 1711 O O . GLU B 1 55 ? -12.242 3.592 -11.977 1 88.25 55 GLU B O 1
ATOM 1716 N N . CYS B 1 56 ? -12.148 1.493 -12.867 1 91.44 56 CYS B N 1
ATOM 1717 C CA . CYS B 1 56 ? -12.594 0.923 -11.602 1 91.44 56 CYS B CA 1
ATOM 1718 C C . CYS B 1 56 ? -11.594 1.228 -10.492 1 91.44 56 CYS B C 1
ATOM 1720 O O . CYS B 1 56 ? -11.992 1.428 -9.336 1 91.44 56 CYS B O 1
ATOM 1722 N N . GLN B 1 57 ? -10.312 1.316 -10.883 1 92.88 57 GLN B N 1
ATOM 1723 C CA . GLN B 1 57 ? -9.305 1.57 -9.852 1 92.88 57 GLN B CA 1
ATOM 1724 C C . GLN B 1 57 ? -9.414 2.996 -9.32 1 92.88 57 GLN B C 1
ATOM 1726 O O . GLN B 1 57 ? -9.453 3.213 -8.109 1 92.88 57 GLN B O 1
ATOM 1731 N N . GLU B 1 58 ? -9.508 3.93 -10.188 1 90.75 58 GLU B N 1
ATOM 1732 C CA . GLU B 1 58 ? -9.578 5.336 -9.797 1 90.75 58 GLU B CA 1
ATOM 1733 C C . GLU B 1 58 ? -10.883 5.633 -9.055 1 90.75 58 GLU B C 1
ATOM 1735 O O . GLU B 1 58 ? -10.891 6.43 -8.117 1 90.75 58 GLU B O 1
ATOM 1740 N N . GLU B 1 59 ? -1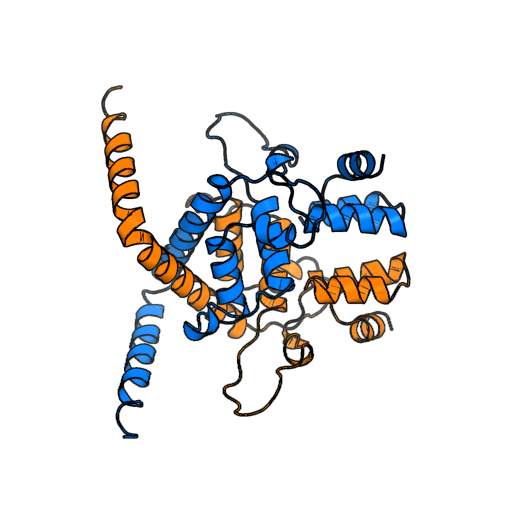1.93 5 -9.43 1 90.44 59 GLU B N 1
ATOM 1741 C CA . GLU B 1 59 ? -13.242 5.238 -8.828 1 90.44 59 GLU B CA 1
ATOM 1742 C C . GLU B 1 59 ? -13.328 4.633 -7.43 1 90.44 59 GLU B C 1
ATOM 1744 O O . GLU B 1 59 ? -14.203 5.004 -6.645 1 90.44 59 GLU B O 1
ATOM 1749 N N . SER B 1 60 ? -12.469 3.754 -7.184 1 92.38 60 SER B N 1
ATOM 1750 C CA . SER B 1 60 ? -12.57 2.982 -5.949 1 92.38 60 SER B CA 1
ATOM 1751 C C . SER B 1 60 ? -11.953 3.738 -4.773 1 92.38 60 SER B C 1
ATOM 1753 O O . SER B 1 60 ? -12.109 3.334 -3.619 1 92.38 60 SER B O 1
ATOM 1755 N N . VAL B 1 61 ? -11.273 4.84 -5.039 1 93.5 61 VAL B N 1
ATOM 1756 C CA . VAL B 1 61 ? -10.594 5.523 -3.945 1 93.5 61 VAL B CA 1
ATOM 1757 C C . VAL B 1 61 ? -10.961 7.004 -3.947 1 93.5 61 VAL B C 1
ATOM 1759 O O . VAL B 1 61 ? -11.109 7.609 -5.012 1 93.5 61 VAL B O 1
ATOM 1762 N N . PRO B 1 62 ? -11.102 7.633 -2.748 1 92.75 62 PRO B N 1
ATOM 1763 C CA . PRO B 1 62 ? -11.328 9.078 -2.686 1 92.75 62 PRO B CA 1
ATOM 1764 C C . PRO B 1 62 ? -10.156 9.883 -3.238 1 92.75 62 PRO B C 1
ATOM 1766 O O . PRO B 1 62 ? -9 9.5 -3.057 1 92.75 62 PRO B O 1
ATOM 1769 N N . SER B 1 63 ? -10.43 11.008 -3.775 1 90.69 63 SER B N 1
ATOM 1770 C CA . SER B 1 63 ? -9.422 11.852 -4.418 1 90.69 63 SER B CA 1
ATOM 1771 C C . SER B 1 63 ? -8.391 12.352 -3.412 1 90.69 63 SER B C 1
ATOM 1773 O O . SER B 1 63 ? -7.203 12.438 -3.725 1 90.69 63 SER B O 1
ATOM 1775 N N . LEU B 1 64 ? -8.805 12.688 -2.227 1 92.19 64 LEU B N 1
ATOM 1776 C CA . LEU B 1 64 ? -7.875 13.234 -1.241 1 92.19 64 LEU B CA 1
ATOM 1777 C C . LEU B 1 64 ? -6.922 12.156 -0.735 1 92.19 64 LEU B C 1
ATOM 1779 O O . LEU B 1 64 ? -5.762 12.445 -0.429 1 92.19 64 LEU B O 1
ATOM 1783 N N . LEU B 1 65 ? -7.48 10.953 -0.637 1 94.81 65 LEU B N 1
ATOM 1784 C CA . LEU B 1 65 ? -6.598 9.844 -0.291 1 94.81 65 LEU B CA 1
ATOM 1785 C C . LEU B 1 65 ? -5.539 9.633 -1.371 1 94.81 65 LEU B C 1
ATOM 1787 O O . LEU B 1 65 ? -4.352 9.523 -1.068 1 94.81 65 LEU B O 1
ATOM 1791 N N . LEU B 1 66 ? -6.051 9.594 -2.568 1 94.44 66 LEU B N 1
ATOM 1792 C CA . LEU B 1 66 ? -5.137 9.445 -3.695 1 94.44 66 LEU B CA 1
ATOM 1793 C C . LEU B 1 66 ? -4.133 10.594 -3.734 1 94.44 66 LEU B C 1
ATOM 1795 O O . LEU B 1 66 ? -2.951 10.383 -4.02 1 94.44 66 LEU B O 1
ATOM 1799 N N . GLY B 1 67 ? -4.594 11.773 -3.473 1 92.31 67 GLY B N 1
ATOM 1800 C CA . GLY B 1 67 ? -3.715 12.938 -3.402 1 92.31 67 GLY B CA 1
ATOM 1801 C C . GLY B 1 67 ? -2.613 12.789 -2.369 1 92.31 67 GLY B C 1
ATOM 1802 O O . GLY B 1 67 ? -1.449 13.078 -2.65 1 92.31 67 GLY B O 1
ATOM 1803 N N . LEU B 1 68 ? -2.949 12.367 -1.192 1 95.19 68 LEU B N 1
ATOM 1804 C CA . LEU B 1 68 ? -1.955 12.141 -0.15 1 95.19 68 LEU B CA 1
ATOM 1805 C C . LEU B 1 68 ? -0.909 11.125 -0.606 1 95.19 68 LEU B C 1
ATOM 1807 O O . LEU B 1 68 ? 0.293 11.375 -0.483 1 95.19 68 LEU B O 1
ATOM 1811 N N . VAL B 1 69 ? -1.384 10.016 -1.129 1 96.69 69 VAL B N 1
ATOM 1812 C CA . VAL B 1 69 ? -0.474 8.961 -1.562 1 96.69 69 VAL B CA 1
ATOM 1813 C C . VAL B 1 69 ? 0.461 9.5 -2.645 1 96.69 69 VAL B C 1
ATOM 1815 O O . VAL B 1 69 ? 1.677 9.297 -2.578 1 96.69 69 VAL B O 1
ATOM 1818 N N . ASN B 1 70 ? -0.073 10.18 -3.576 1 93.75 70 ASN B N 1
ATOM 1819 C CA . ASN B 1 70 ? 0.742 10.742 -4.648 1 93.75 70 ASN B CA 1
ATOM 1820 C C . ASN B 1 70 ? 1.793 11.711 -4.105 1 93.75 70 ASN B C 1
ATOM 1822 O O . ASN B 1 70 ? 2.938 11.703 -4.559 1 93.75 70 ASN B O 1
ATOM 1826 N N . MET B 1 71 ? 1.358 12.516 -3.168 1 92.94 71 MET B N 1
ATOM 1827 C CA . MET B 1 71 ? 2.301 13.477 -2.596 1 92.94 71 MET B CA 1
ATOM 1828 C C . MET B 1 71 ? 3.406 12.758 -1.826 1 92.94 71 MET B C 1
ATOM 1830 O O . MET B 1 71 ? 4.547 13.219 -1.795 1 92.94 71 MET B O 1
ATOM 1834 N N . VAL B 1 72 ? 3.082 11.68 -1.178 1 95.12 72 VAL B N 1
ATOM 1835 C CA . VAL B 1 72 ? 4.094 10.898 -0.48 1 95.12 72 VAL B CA 1
ATOM 1836 C C . VAL B 1 72 ? 5.059 10.281 -1.491 1 95.12 72 VAL B C 1
ATOM 1838 O O . VAL B 1 72 ? 6.273 10.266 -1.27 1 95.12 72 VAL B O 1
ATOM 1841 N N . LEU B 1 73 ? 4.531 9.797 -2.574 1 94.69 73 LEU B N 1
ATOM 1842 C CA . LEU B 1 73 ? 5.355 9.102 -3.553 1 94.69 73 LEU B CA 1
ATOM 1843 C C . LEU B 1 73 ? 6.215 10.086 -4.34 1 94.69 73 LEU B C 1
ATOM 1845 O O . LEU B 1 73 ? 7.395 9.828 -4.586 1 94.69 73 LEU B O 1
ATOM 1849 N N . GLU B 1 74 ? 5.625 11.203 -4.652 1 90.12 74 GLU B N 1
ATOM 1850 C CA . GLU B 1 74 ? 6.266 12.039 -5.664 1 90.12 74 GLU B CA 1
ATOM 1851 C C . GLU B 1 74 ? 6.621 13.414 -5.105 1 90.12 74 GLU B C 1
ATOM 1853 O O . GLU B 1 74 ? 7.309 14.203 -5.762 1 90.12 74 GLU B O 1
ATOM 1858 N N . GLY B 1 75 ? 6.16 13.68 -3.936 1 88.19 75 GLY B N 1
ATOM 1859 C CA . GLY B 1 75 ? 6.359 15.008 -3.369 1 88.19 75 GLY B CA 1
ATOM 1860 C C . GLY B 1 75 ? 5.176 15.93 -3.592 1 88.19 7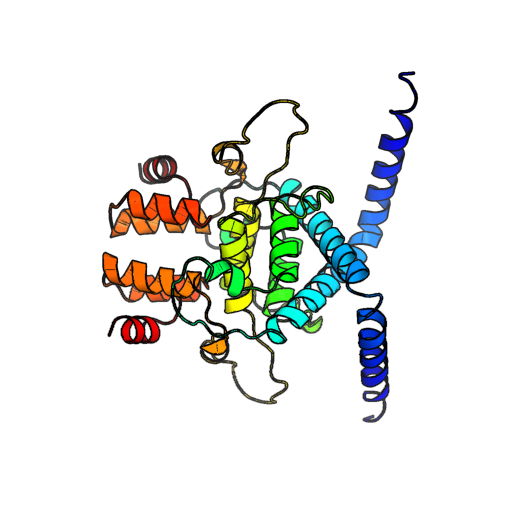5 GLY B C 1
ATOM 1861 O O . GLY B 1 75 ? 4.359 15.703 -4.484 1 88.19 75 GLY B O 1
ATOM 1862 N N . PRO B 1 76 ? 4.902 16.844 -2.73 1 74.69 76 PRO B N 1
ATOM 1863 C CA . PRO B 1 76 ? 3.756 17.766 -2.818 1 74.69 76 PRO B CA 1
ATOM 1864 C C . PRO B 1 76 ? 3.875 18.75 -3.98 1 74.69 76 PRO B C 1
ATOM 1866 O O . PRO B 1 76 ? 3.002 19.594 -4.16 1 74.69 76 PRO B O 1
ATOM 1869 N N . SER B 1 77 ? 4.566 18.453 -5.086 1 61.06 77 SER B N 1
ATOM 1870 C CA . SER B 1 77 ? 4.727 19.484 -6.109 1 61.06 77 SER B CA 1
ATOM 1871 C C . SER B 1 77 ? 3.377 20.062 -6.523 1 61.06 77 SER B C 1
ATOM 1873 O O . SER B 1 77 ? 2.414 19.312 -6.734 1 61.06 77 SER B O 1
ATOM 1875 N N . ILE B 1 78 ? 3.002 21.266 -6.102 1 48.56 78 ILE B N 1
ATOM 1876 C CA . ILE B 1 78 ? 1.854 22.078 -6.48 1 48.56 78 ILE B CA 1
ATOM 1877 C C . ILE B 1 78 ? 1.543 21.891 -7.961 1 48.56 78 ILE B C 1
ATOM 1879 O O . ILE B 1 78 ? 0.376 21.812 -8.352 1 48.56 78 ILE B O 1
ATOM 1883 N N . ASN B 1 79 ? 2.566 22.047 -8.688 1 45.75 79 ASN B N 1
ATOM 1884 C CA . ASN B 1 79 ? 2.316 22.031 -10.125 1 45.75 79 ASN B CA 1
ATOM 1885 C C . ASN B 1 79 ? 1.797 20.672 -10.594 1 45.75 79 ASN B C 1
ATOM 1887 O O . ASN B 1 79 ? 1.182 20.578 -11.664 1 45.75 79 ASN B O 1
ATOM 1891 N N . ASP B 1 80 ? 2.07 19.656 -9.852 1 45.88 80 ASP B N 1
ATOM 1892 C CA . ASP B 1 80 ? 1.871 18.328 -10.398 1 45.88 80 ASP B CA 1
ATOM 1893 C C . ASP B 1 80 ? 0.578 17.703 -9.875 1 45.88 80 ASP B C 1
ATOM 1895 O O . ASP B 1 80 ? 0.499 16.484 -9.68 1 45.88 80 ASP B O 1
ATOM 1899 N N . GLN B 1 81 ? -0.211 18.453 -9.18 1 46.53 81 GLN B N 1
ATOM 1900 C CA . GLN B 1 81 ? -1.551 18 -8.828 1 46.53 81 GLN B CA 1
ATOM 1901 C C . GLN B 1 81 ? -2.133 17.109 -9.93 1 46.53 81 GLN B C 1
ATOM 1903 O O . GLN B 1 81 ? -2.959 16.234 -9.656 1 46.53 81 GLN B O 1
ATOM 1908 N N . ILE B 1 82 ? -1.905 17.688 -11.156 1 45.66 82 ILE B N 1
ATOM 1909 C CA . ILE B 1 82 ? -2.48 16.938 -12.266 1 45.66 82 ILE B CA 1
ATOM 1910 C C . ILE B 1 82 ? -1.562 15.773 -12.625 1 45.66 82 ILE B C 1
ATOM 1912 O O . ILE B 1 82 ? -1.361 15.477 -13.805 1 45.66 82 ILE B O 1
ATOM 1916 N N . ALA B 1 83 ? -0.544 15.609 -11.766 1 51.84 83 ALA B N 1
ATOM 1917 C CA . ALA B 1 83 ? 0.415 14.586 -12.156 1 51.84 83 ALA B CA 1
ATOM 1918 C C . ALA B 1 83 ? -0.286 13.258 -12.43 1 51.84 83 ALA B C 1
ATOM 1920 O O . ALA B 1 83 ? -1.354 12.984 -11.875 1 51.84 83 ALA B O 1
ATOM 1921 N N . ASP B 1 84 ? 0.057 12.594 -13.516 1 69.38 84 ASP B N 1
ATOM 1922 C CA . ASP B 1 84 ? -0.306 11.25 -13.945 1 69.38 84 ASP B CA 1
ATOM 1923 C C . ASP B 1 84 ? -0.302 10.281 -12.766 1 69.38 84 ASP B C 1
ATOM 1925 O O . ASP B 1 84 ? 0.704 10.148 -12.062 1 69.38 84 ASP B O 1
ATOM 1929 N N . ILE B 1 85 ? -1.463 10.062 -12.25 1 82.44 85 ILE B N 1
ATOM 1930 C CA . ILE B 1 85 ? -1.634 9.078 -11.195 1 82.44 85 ILE B CA 1
ATOM 1931 C C . ILE B 1 85 ? -0.95 7.77 -11.594 1 82.44 85 ILE B C 1
ATOM 1933 O O . ILE B 1 85 ? -1.271 7.188 -12.633 1 82.44 85 ILE B O 1
ATOM 1937 N N . SER B 1 86 ? 0.059 7.477 -10.82 1 89.5 86 SER B N 1
ATOM 1938 C CA . SER B 1 86 ? 0.759 6.23 -11.109 1 89.5 86 SER B CA 1
ATOM 1939 C C . SER B 1 86 ? -0.058 5.023 -10.672 1 89.5 86 SER B C 1
ATOM 1941 O O . SER B 1 86 ? -0.818 5.102 -9.703 1 89.5 86 SER B O 1
ATOM 1943 N N . PRO B 1 87 ? 0.137 3.922 -11.359 1 94.81 87 PRO B N 1
ATOM 1944 C CA . PRO B 1 87 ? -0.519 2.684 -10.93 1 94.81 87 PRO B CA 1
ATOM 1945 C C . PRO B 1 87 ? -0.183 2.303 -9.492 1 94.81 87 PRO B C 1
ATOM 1947 O O . PRO B 1 87 ? -1.046 1.807 -8.766 1 94.81 87 PRO B O 1
ATOM 1950 N N . ALA B 1 88 ? 1.033 2.59 -9.125 1 96.38 88 ALA B N 1
ATOM 1951 C CA . ALA B 1 88 ? 1.445 2.301 -7.754 1 96.38 88 ALA B CA 1
ATOM 1952 C C . ALA B 1 88 ? 0.639 3.125 -6.754 1 96.38 88 ALA B C 1
ATOM 1954 O O . ALA B 1 88 ? 0.227 2.613 -5.711 1 96.38 88 ALA B O 1
ATOM 1955 N N . ALA B 1 89 ? 0.416 4.363 -7.082 1 95.94 89 ALA B N 1
ATOM 1956 C CA . ALA B 1 89 ? -0.37 5.223 -6.203 1 95.94 89 ALA B CA 1
ATOM 1957 C C . ALA B 1 89 ? -1.8 4.707 -6.066 1 95.94 89 ALA B C 1
ATOM 1959 O O . ALA B 1 89 ? -2.348 4.668 -4.961 1 95.94 89 ALA B O 1
ATOM 1960 N N . LEU B 1 90 ? -2.359 4.305 -7.156 1 96 90 LEU B N 1
ATOM 1961 C CA . LEU B 1 90 ? -3.711 3.75 -7.145 1 96 90 LEU B CA 1
ATOM 1962 C C . LEU B 1 90 ? -3.766 2.471 -6.316 1 96 90 LEU B C 1
ATOM 1964 O O . LEU B 1 90 ? -4.688 2.281 -5.52 1 96 90 LEU B O 1
ATOM 1968 N N . THR B 1 91 ? -2.801 1.663 -6.508 1 98.25 91 THR B N 1
ATOM 1969 C CA . THR B 1 91 ? -2.723 0.413 -5.762 1 98.25 91 THR B CA 1
ATOM 1970 C C . THR B 1 91 ? -2.676 0.682 -4.258 1 98.25 91 THR B C 1
ATOM 1972 O O . THR B 1 91 ? -3.479 0.134 -3.5 1 98.25 91 THR B O 1
ATOM 1975 N N . ILE B 1 92 ? -1.825 1.544 -3.91 1 98.5 92 ILE B N 1
ATOM 1976 C CA . ILE B 1 92 ? -1.613 1.813 -2.492 1 98.5 92 ILE B CA 1
ATOM 1977 C C . ILE B 1 92 ? -2.857 2.473 -1.901 1 98.5 92 ILE B C 1
ATOM 1979 O O . ILE B 1 92 ? -3.271 2.143 -0.788 1 98.5 92 ILE B O 1
ATOM 1983 N N . ALA B 1 93 ? -3.426 3.389 -2.623 1 97.06 93 ALA B N 1
ATOM 1984 C CA . ALA B 1 93 ? -4.652 4.023 -2.148 1 97.06 93 ALA B CA 1
ATOM 1985 C C . ALA B 1 93 ? -5.758 2.994 -1.937 1 97.06 93 ALA B C 1
ATOM 1987 O O . ALA B 1 93 ? -6.496 3.062 -0.952 1 97.06 93 ALA B O 1
ATOM 1988 N N . GLN B 1 94 ? -5.875 2.08 -2.811 1 96.75 94 GLN B N 1
ATOM 1989 C CA . GLN B 1 94 ? -6.871 1.022 -2.676 1 96.75 94 GLN B CA 1
ATOM 1990 C C . GLN B 1 94 ? -6.598 0.16 -1.447 1 96.75 94 GLN B C 1
ATOM 1992 O O . GLN B 1 94 ? -7.523 -0.234 -0.738 1 96.75 94 GLN B O 1
ATOM 1997 N N . LEU B 1 95 ? -5.363 -0.152 -1.218 1 97.81 95 LEU B N 1
ATOM 1998 C CA . LEU B 1 95 ? -5.008 -0.977 -0.069 1 97.81 95 LEU B CA 1
ATOM 1999 C C . LEU B 1 95 ? -5.297 -0.246 1.237 1 97.81 95 LEU B C 1
ATOM 2001 O O . LEU B 1 95 ? -5.719 -0.864 2.219 1 97.81 95 LEU B O 1
ATOM 2005 N N . LEU B 1 96 ? -5.027 1.062 1.251 1 97.19 96 LEU B N 1
ATOM 2006 C CA . LEU B 1 96 ? -5.379 1.854 2.424 1 97.19 96 LEU B CA 1
ATOM 2007 C C . LEU B 1 96 ? -6.883 1.804 2.682 1 97.19 96 LEU B C 1
ATOM 2009 O O . LEU B 1 96 ? -7.316 1.572 3.812 1 97.19 96 LEU B O 1
ATOM 2013 N N . ARG B 1 97 ? -7.621 1.994 1.693 1 95.5 97 ARG B N 1
ATOM 2014 C CA . ARG B 1 97 ? -9.07 1.952 1.831 1 95.5 97 ARG B CA 1
ATOM 2015 C C . ARG B 1 97 ? -9.539 0.567 2.262 1 95.5 97 ARG B C 1
ATOM 2017 O O . ARG B 1 97 ? -10.328 0.437 3.205 1 95.5 97 ARG B O 1
ATOM 2024 N N . PHE B 1 98 ? -9.094 -0.431 1.625 1 95.12 98 PHE B N 1
ATOM 2025 C CA . PHE B 1 98 ? -9.492 -1.817 1.838 1 95.12 98 PHE B CA 1
ATOM 2026 C C . PHE B 1 98 ? -9.219 -2.244 3.273 1 95.12 98 PHE B C 1
ATOM 2028 O O . PHE B 1 98 ? -10.016 -2.963 3.879 1 95.12 98 PHE B O 1
ATOM 2035 N N . ASN B 1 99 ? -8.141 -1.78 3.846 1 95.25 99 ASN B N 1
ATOM 2036 C CA . ASN B 1 99 ? -7.699 -2.266 5.148 1 95.25 99 ASN B CA 1
ATOM 2037 C C . ASN B 1 99 ? -8.125 -1.321 6.27 1 95.25 99 ASN B C 1
ATOM 2039 O O . ASN B 1 99 ? -7.824 -1.563 7.441 1 95.25 99 ASN B O 1
ATOM 2043 N N . SER B 1 100 ? -8.75 -0.236 5.918 1 93.25 100 SER B N 1
ATOM 2044 C CA . SER B 1 100 ? -9.188 0.708 6.938 1 93.25 100 SER B CA 1
ATOM 2045 C C . SER B 1 100 ? -10.453 0.219 7.633 1 93.25 100 SER B C 1
ATOM 2047 O O . SER B 1 100 ? -11.344 -0.341 6.988 1 93.25 100 SER B O 1
ATOM 2049 N N . PHE B 1 101 ? -10.555 0.438 8.883 1 87.56 101 PHE B N 1
ATOM 2050 C CA . PHE B 1 101 ? -11.773 0.037 9.578 1 87.56 101 PHE B CA 1
ATOM 2051 C C . PHE B 1 101 ? -12.109 1.018 10.688 1 87.56 101 PHE B C 1
ATOM 2053 O O . PHE B 1 101 ? -11.227 1.702 11.211 1 87.56 101 PHE B O 1
ATOM 2060 N N . LYS B 1 102 ? -13.367 1.133 10.969 1 80.75 102 LYS B N 1
ATOM 2061 C CA . LYS B 1 102 ? -13.883 1.958 12.055 1 80.75 102 LYS B CA 1
ATOM 2062 C C . LYS B 1 102 ? -14.031 1.146 13.336 1 80.75 102 LYS B C 1
ATOM 2064 O O . LYS B 1 102 ? -14.531 0.021 13.312 1 80.75 102 LYS B O 1
ATOM 2069 N N . HIS B 1 103 ? -13.367 1.649 14.305 1 69.62 103 HIS B N 1
ATOM 2070 C CA . HIS B 1 103 ? -13.539 0.993 15.594 1 69.62 103 HIS B CA 1
ATOM 2071 C C . HIS B 1 103 ? -14.93 1.251 16.172 1 69.62 103 HIS B C 1
ATOM 2073 O O . HIS B 1 103 ? -15.406 2.387 16.156 1 69.62 103 HIS B O 1
ATOM 2079 N N . LYS B 1 104 ? -15.82 0.342 15.969 1 59.62 104 LYS B N 1
ATOM 2080 C CA . LYS B 1 104 ? -17.125 0.485 16.625 1 59.62 104 LYS B CA 1
ATOM 2081 C C . LYS B 1 104 ? -16.969 0.492 18.141 1 59.62 104 LYS B C 1
ATOM 2083 O O . LYS B 1 104 ? -16.125 -0.207 18.688 1 59.62 104 LYS B O 1
ATOM 2088 N N . ARG B 1 105 ? -17.328 1.725 18.797 1 47.81 105 ARG B N 1
ATOM 2089 C CA . ARG B 1 105 ? -17.406 1.808 20.25 1 47.81 105 ARG B CA 1
ATOM 2090 C C . ARG B 1 105 ? -18 0.532 20.844 1 47.81 105 ARG B C 1
ATOM 2092 O O . ARG B 1 105 ? -18.422 0.519 22 1 47.81 105 ARG B O 1
ATOM 2099 N N . VAL B 1 106 ? -18.312 -0.452 20.156 1 47.09 106 VAL B N 1
ATOM 2100 C CA . VAL B 1 106 ? -19.047 -1.457 20.922 1 47.09 106 VAL B CA 1
ATOM 2101 C C . VAL B 1 106 ? -18.141 -2.064 21.984 1 47.09 106 VAL B C 1
ATOM 2103 O O . VAL B 1 106 ? -16.953 -2.26 21.75 1 47.09 106 VAL B O 1
ATOM 2106 N N . HIS B 1 107 ? -18.547 -2.01 23.328 1 42.84 107 HIS B N 1
ATOM 2107 C CA . HIS B 1 107 ? -17.984 -2.625 24.531 1 42.84 107 HIS B CA 1
ATOM 2108 C C . HIS B 1 107 ? -17.141 -3.846 24.172 1 42.84 107 HIS B C 1
ATOM 2110 O O . HIS B 1 107 ? -16.078 -4.059 24.766 1 42.84 107 HIS B O 1
ATOM 2116 N N . ASN B 1 108 ? -17.734 -5.047 23.984 1 39.69 108 ASN B N 1
ATOM 2117 C CA . ASN B 1 108 ? -17.062 -6.332 24.141 1 39.69 108 ASN B CA 1
ATOM 2118 C C . ASN B 1 108 ? -16.047 -6.59 23.031 1 39.69 108 ASN B C 1
ATOM 2120 O O . ASN B 1 108 ? -15.227 -7.5 23.141 1 39.69 108 ASN B O 1
ATOM 2124 N N . ALA B 1 109 ? -16.484 -6.793 21.625 1 40.5 109 ALA B N 1
ATOM 2125 C CA . ALA B 1 109 ? -16.172 -7.941 20.781 1 40.5 109 ALA B CA 1
ATOM 2126 C C . ALA B 1 109 ? -14.93 -7.668 19.938 1 40.5 109 ALA B C 1
ATOM 2128 O O . ALA B 1 109 ? -14.633 -6.52 19.609 1 40.5 109 ALA B O 1
ATOM 2129 N N . THR B 1 110 ? -13.852 -8.57 19.797 1 45.25 110 THR B N 1
ATOM 2130 C CA . THR B 1 110 ? -12.758 -8.938 18.906 1 45.25 110 THR B CA 1
ATOM 2131 C C . THR B 1 110 ? -13.086 -8.555 17.469 1 45.25 110 THR B C 1
ATOM 2133 O O . THR B 1 110 ? -14 -9.117 16.859 1 45.25 110 THR B O 1
ATOM 2136 N N . THR B 1 111 ? -12.969 -7.344 17.203 1 49.94 111 THR B N 1
ATOM 2137 C CA . THR B 1 111 ? -13.164 -7.031 15.789 1 49.94 111 THR B CA 1
ATOM 2138 C C . THR B 1 111 ? -12.445 -8.047 14.906 1 49.94 111 THR B C 1
ATOM 2140 O O . THR B 1 111 ? -11.219 -8.164 14.961 1 49.94 111 THR B O 1
ATOM 2143 N N . SER B 1 112 ? -13.094 -9.062 14.516 1 51.59 112 SER B N 1
ATOM 2144 C CA . SER B 1 112 ? -12.586 -10.109 13.633 1 51.59 112 SER B CA 1
ATOM 2145 C C . SER B 1 112 ? -12.156 -9.531 12.289 1 51.59 112 SER B C 1
ATOM 2147 O O . SER B 1 112 ? -12.633 -8.469 11.883 1 51.59 112 SER B O 1
ATOM 2149 N N . LEU B 1 113 ? -11.055 -10.016 11.758 1 53.97 113 LEU B N 1
ATOM 2150 C CA . LEU B 1 113 ? -10.602 -9.727 10.406 1 53.97 113 LEU B CA 1
ATOM 2151 C C . LEU B 1 113 ? -11.781 -9.57 9.453 1 53.97 113 LEU B C 1
ATOM 2153 O O . LEU B 1 113 ? -11.742 -8.75 8.531 1 53.97 113 LEU B O 1
ATOM 2157 N N . THR B 1 114 ? -12.82 -10.297 9.812 1 51.5 114 THR B N 1
ATOM 2158 C CA . THR B 1 114 ? -14 -10.258 8.961 1 51.5 114 THR B CA 1
ATOM 2159 C C . THR B 1 114 ? -14.68 -8.898 9.039 1 51.5 114 THR B C 1
ATOM 2161 O O . THR B 1 114 ? -15.211 -8.406 8.047 1 51.5 114 THR B O 1
ATOM 2164 N N . GLU B 1 115 ? -14.586 -8.367 10.18 1 54.97 115 GLU B N 1
ATOM 2165 C CA . GLU B 1 115 ? -15.219 -7.055 10.328 1 54.97 115 GLU B CA 1
ATOM 2166 C C . GLU B 1 115 ? -14.367 -5.957 9.688 1 54.97 115 GLU B C 1
ATOM 2168 O O . GLU B 1 115 ? -14.891 -4.93 9.266 1 54.97 115 GLU B O 1
ATOM 2173 N N . MET B 1 116 ? -13.125 -6.406 9.391 1 58.5 116 MET B N 1
ATOM 2174 C CA . MET B 1 116 ? -12.195 -5.414 8.867 1 58.5 116 MET B CA 1
ATOM 2175 C C . MET B 1 116 ? -12.367 -5.25 7.359 1 58.5 116 MET B C 1
ATOM 2177 O O . MET B 1 116 ? -12.227 -4.148 6.828 1 58.5 116 MET B O 1
ATOM 2181 N N . HIS B 1 117 ? -12.773 -6.352 6.766 1 67.88 117 HIS B N 1
ATOM 2182 C CA .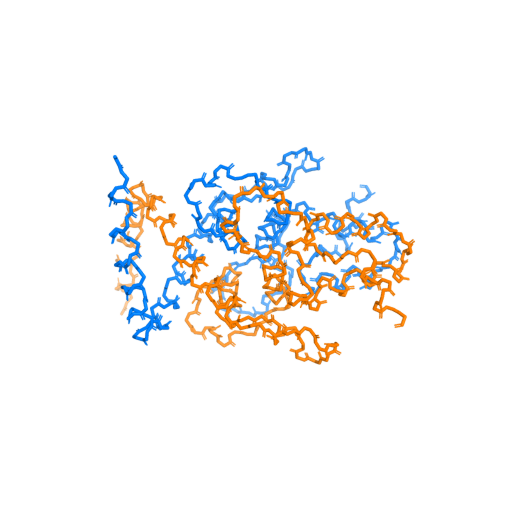 HIS B 1 117 ? -12.883 -6.258 5.312 1 67.88 117 HIS B CA 1
ATOM 2183 C C . HIS B 1 117 ? -14.32 -6.457 4.855 1 67.88 117 HIS B C 1
ATOM 2185 O O . HIS B 1 117 ? -14.711 -7.57 4.488 1 67.88 117 HIS B O 1
ATOM 2191 N N . SER B 1 118 ? -15.047 -5.438 4.961 1 73.25 118 SER B N 1
ATOM 2192 C CA . SER B 1 118 ? -16.422 -5.488 4.453 1 73.25 118 SER B CA 1
ATOM 2193 C C . SER B 1 118 ? -16.438 -5.449 2.93 1 73.25 118 SER B C 1
ATOM 2195 O O . SER B 1 118 ? -15.547 -4.879 2.303 1 73.25 118 SER B O 1
ATOM 2197 N N . THR B 1 119 ? -17.406 -6.113 2.334 1 78.38 119 THR B N 1
ATOM 2198 C CA . THR B 1 119 ? -17.562 -6.125 0.885 1 78.38 119 THR B CA 1
ATOM 2199 C C . THR B 1 119 ? -17.734 -4.707 0.348 1 78.38 119 THR B C 1
ATOM 2201 O O . THR B 1 119 ? -17.375 -4.418 -0.793 1 78.38 119 THR B O 1
ATOM 2204 N N . SER B 1 120 ? -18.203 -3.867 1.254 1 78.25 120 SER B N 1
ATOM 2205 C CA . SER B 1 120 ? -18.438 -2.484 0.841 1 78.25 120 SER B CA 1
ATOM 2206 C C . SER B 1 120 ? -17.109 -1.736 0.671 1 78.25 120 SER B C 1
ATOM 2208 O O . SER B 1 120 ? -17.062 -0.685 0.03 1 78.25 120 SER B O 1
ATOM 2210 N N . GLN B 1 121 ? -16.031 -2.332 1.153 1 82.94 121 GLN B N 1
ATOM 2211 C CA . GLN B 1 121 ? -14.742 -1.663 1.092 1 82.94 121 GLN B CA 1
ATOM 2212 C C . GLN B 1 121 ? -13.82 -2.344 0.086 1 82.94 121 GLN B C 1
ATOM 2214 O O . GLN B 1 121 ? -12.656 -1.956 -0.06 1 82.94 121 GLN B O 1
ATOM 2219 N N . GLU B 1 122 ? -14.398 -3.305 -0.545 1 88.69 122 GLU B N 1
ATOM 2220 C CA . GLU B 1 122 ? -13.562 -4.031 -1.497 1 88.69 122 GLU B CA 1
ATOM 2221 C C . GLU B 1 122 ? -13.125 -3.129 -2.648 1 88.69 122 GLU B C 1
ATOM 2223 O O . GLU B 1 122 ? -13.906 -2.312 -3.135 1 88.69 122 GLU B O 1
ATOM 2228 N N . SER B 1 123 ? -11.938 -3.232 -2.984 1 92.94 123 SER B N 1
ATOM 2229 C CA . SER B 1 123 ? -11.336 -2.486 -4.086 1 92.94 123 SER B CA 1
ATOM 2230 C C . SER B 1 123 ? -10.742 -3.424 -5.129 1 92.94 123 SER B C 1
ATOM 2232 O O . SER B 1 123 ? -10.438 -4.582 -4.832 1 92.94 123 SER B O 1
ATOM 2234 N N . PRO B 1 124 ? -10.586 -3.006 -6.301 1 95.25 124 PRO B N 1
ATOM 2235 C CA . PRO B 1 124 ? -10.18 -3.855 -7.426 1 95.25 124 PRO B CA 1
ATOM 2236 C C . PRO B 1 124 ? -8.867 -4.586 -7.168 1 95.25 124 PRO B C 1
ATOM 2238 O O . PRO B 1 124 ? -8.742 -5.777 -7.473 1 95.25 124 PRO B O 1
ATOM 2241 N N . VAL B 1 125 ? -7.887 -3.967 -6.574 1 96.69 125 VAL B N 1
ATOM 2242 C CA . VAL B 1 125 ? -6.547 -4.539 -6.512 1 96.69 125 VAL B CA 1
ATOM 2243 C C . VAL B 1 125 ? -6.547 -5.754 -5.59 1 96.69 125 VAL B C 1
ATOM 2245 O O . VAL B 1 125 ? -6.09 -6.832 -5.977 1 96.69 125 VAL B O 1
ATOM 2248 N N . PRO B 1 126 ? -7.094 -5.68 -4.336 1 97.06 126 PRO B N 1
ATOM 2249 C CA . PRO B 1 126 ? -7.137 -6.887 -3.508 1 97.06 126 PRO B CA 1
ATOM 2250 C C . PRO B 1 126 ? -7.961 -8.008 -4.141 1 97.06 126 PRO B C 1
ATOM 2252 O O . PRO B 1 126 ? -7.637 -9.188 -3.973 1 97.06 126 PRO B O 1
ATOM 2255 N N . LEU B 1 127 ? -9.008 -7.656 -4.836 1 96.31 127 LEU B N 1
ATOM 2256 C CA . LEU B 1 127 ? -9.805 -8.648 -5.547 1 96.31 127 LEU B CA 1
ATOM 2257 C C . LEU B 1 127 ? -8.984 -9.32 -6.648 1 96.31 127 LEU B C 1
ATOM 2259 O O . LEU B 1 127 ? -8.953 -10.547 -6.75 1 96.31 127 LEU B O 1
ATOM 2263 N N . TYR B 1 128 ? -8.383 -8.516 -7.406 1 96.5 128 TYR B N 1
ATOM 2264 C CA . TYR B 1 128 ? -7.551 -9 -8.5 1 96.5 128 TYR B CA 1
ATOM 2265 C C . TYR B 1 128 ? -6.453 -9.922 -7.988 1 96.5 128 TYR B C 1
ATOM 2267 O O . TYR B 1 128 ? -6.207 -10.984 -8.57 1 96.5 128 TYR B O 1
ATOM 2275 N N . MET B 1 129 ? -5.805 -9.555 -6.926 1 97.25 129 MET B N 1
ATOM 2276 C CA . MET B 1 129 ? -4.707 -10.336 -6.363 1 97.25 129 MET B CA 1
ATOM 2277 C C . MET B 1 129 ? -5.18 -11.734 -5.977 1 97.25 129 MET B C 1
ATOM 2279 O O . MET B 1 129 ? -4.543 -12.734 -6.332 1 97.25 129 MET B O 1
ATOM 2283 N N . GLY B 1 130 ? -6.238 -11.781 -5.262 1 97 130 GLY B N 1
ATOM 2284 C CA . GLY B 1 130 ? -6.777 -13.078 -4.879 1 97 130 GLY B CA 1
ATOM 2285 C C . GLY B 1 130 ? -7.148 -13.945 -6.066 1 97 130 GLY B C 1
ATOM 2286 O O . GLY B 1 130 ? -6.766 -15.109 -6.133 1 97 130 GLY B O 1
ATOM 2287 N N . MET B 1 131 ? -7.82 -13.352 -6.992 1 96.5 131 MET B N 1
ATOM 2288 C CA . MET B 1 131 ? -8.273 -14.086 -8.172 1 96.5 131 MET B CA 1
ATOM 2289 C C . MET B 1 131 ? -7.094 -14.547 -9.016 1 96.5 131 MET B C 1
ATOM 2291 O O . MET B 1 131 ? -7.074 -15.688 -9.484 1 96.5 131 MET B O 1
ATOM 2295 N N . MET B 1 132 ? -6.211 -13.625 -9.18 1 95.88 132 MET B N 1
ATOM 2296 C CA . MET B 1 132 ? -5.031 -13.93 -9.992 1 95.88 132 MET B CA 1
ATOM 2297 C C . MET B 1 132 ? -4.234 -15.078 -9.383 1 95.88 132 MET B C 1
ATOM 2299 O O . MET B 1 132 ? -3.861 -16.016 -10.086 1 95.88 132 MET B O 1
ATOM 2303 N N . LEU B 1 133 ? -3.955 -15.086 -8.125 1 96.31 133 LEU B N 1
ATOM 2304 C CA . LEU B 1 133 ? -3.191 -16.141 -7.469 1 96.31 133 LEU B CA 1
ATOM 2305 C C . LEU B 1 133 ? -3.922 -17.469 -7.559 1 96.31 133 LEU B C 1
ATOM 2307 O O . LEU B 1 133 ? -3.311 -18.5 -7.855 1 96.31 133 LEU B O 1
ATOM 2311 N N . HIS B 1 134 ? -5.16 -17.422 -7.305 1 96.62 134 HIS B N 1
ATOM 2312 C CA . HIS B 1 134 ? -5.938 -18.641 -7.398 1 96.62 134 HIS B CA 1
ATOM 2313 C C . HIS B 1 134 ? -5.906 -19.219 -8.812 1 96.62 134 HIS B C 1
ATOM 2315 O O . HIS B 1 134 ? -5.707 -20.422 -9 1 96.62 134 HIS B O 1
ATOM 2321 N N . ALA B 1 135 ? -6.09 -18.391 -9.742 1 95.94 135 ALA B N 1
ATOM 2322 C CA . ALA B 1 135 ? -6.137 -18.812 -11.141 1 95.94 135 ALA B CA 1
ATOM 2323 C C . ALA B 1 135 ? -4.82 -19.453 -11.562 1 95.94 135 ALA B C 1
ATOM 2325 O O . ALA B 1 135 ? -4.812 -20.422 -12.344 1 95.94 135 ALA B O 1
ATOM 2326 N N . HIS B 1 136 ? -3.771 -18.984 -11 1 95.81 136 HIS B N 1
ATOM 2327 C CA . HIS B 1 136 ? -2.473 -19.406 -11.508 1 95.81 136 HIS B CA 1
ATOM 2328 C C . HIS B 1 136 ? -1.856 -20.484 -10.625 1 95.81 136 HIS B C 1
ATOM 2330 O O . HIS B 1 136 ? -0.948 -21.203 -11.055 1 95.81 136 HIS B O 1
ATOM 2336 N N . THR B 1 137 ? -2.291 -20.578 -9.414 1 95.19 137 THR B N 1
ATOM 2337 C CA . THR B 1 137 ? -1.581 -21.469 -8.508 1 95.19 137 THR B CA 1
ATOM 2338 C C . THR B 1 137 ? -2.545 -22.469 -7.863 1 95.19 137 THR B C 1
ATOM 2340 O O . THR B 1 137 ? -2.123 -23.5 -7.348 1 95.19 137 THR B O 1
ATOM 2343 N N . ARG B 1 138 ? -3.836 -22.188 -7.781 1 95.19 138 ARG B N 1
ATOM 2344 C CA . ARG B 1 138 ? -4.852 -22.953 -7.066 1 95.19 138 ARG B CA 1
ATOM 2345 C C . ARG B 1 138 ? -4.41 -23.234 -5.637 1 95.19 138 ARG B C 1
ATOM 2347 O O . ARG B 1 138 ? -4.684 -24.312 -5.102 1 95.19 138 ARG B O 1
ATOM 2354 N N . ASN B 1 139 ? -3.641 -22.406 -5.094 1 95.38 139 ASN B N 1
ATOM 2355 C CA . ASN B 1 139 ? -3.055 -22.562 -3.768 1 95.38 139 ASN B CA 1
ATOM 2356 C C . ASN B 1 139 ? -3.738 -21.656 -2.744 1 95.38 139 ASN B C 1
ATOM 2358 O O . ASN B 1 139 ? -3.461 -20.469 -2.684 1 95.38 139 ASN B O 1
ATOM 2362 N N . ARG B 1 140 ? -4.535 -22.219 -1.89 1 96.94 140 ARG B N 1
ATOM 2363 C CA . ARG B 1 140 ? -5.27 -21.484 -0.871 1 96.94 140 ARG B CA 1
ATOM 2364 C C . ARG B 1 140 ? -4.316 -20.812 0.111 1 96.94 140 ARG B C 1
ATOM 2366 O O . ARG B 1 140 ? -4.559 -19.672 0.545 1 96.94 140 ARG B O 1
ATOM 2373 N N . GLU B 1 141 ? -3.305 -21.484 0.435 1 96.75 141 GLU B N 1
ATOM 2374 C CA . GLU B 1 141 ? -2.363 -20.953 1.417 1 96.75 141 GLU B CA 1
ATOM 2375 C C . GLU B 1 141 ? -1.726 -19.656 0.929 1 96.75 141 GLU B C 1
ATOM 2377 O O . GLU B 1 141 ? -1.466 -18.75 1.722 1 96.75 141 GLU B O 1
ATOM 2382 N N . LEU B 1 142 ? -1.473 -19.594 -0.321 1 96.75 142 LEU B N 1
ATOM 2383 C CA . LEU B 1 142 ? -0.878 -18.375 -0.889 1 96.75 142 LEU B CA 1
ATOM 2384 C C . LEU B 1 142 ? -1.849 -17.203 -0.811 1 96.75 142 LEU B C 1
ATOM 2386 O O . LEU B 1 142 ? -1.452 -16.094 -0.472 1 96.75 142 LEU B O 1
ATOM 2390 N N . VAL B 1 143 ? -3.088 -17.484 -1.11 1 97.38 143 VAL B N 1
ATOM 2391 C CA . VAL B 1 143 ? -4.105 -16.438 -1.011 1 97.38 143 VAL B CA 1
ATOM 2392 C C . VAL B 1 143 ? -4.242 -15.992 0.442 1 97.38 143 VAL B C 1
ATOM 2394 O O . VAL B 1 143 ? -4.305 -14.797 0.722 1 97.38 143 VAL B O 1
ATOM 2397 N N . ASP B 1 144 ? -4.203 -16.938 1.378 1 97.06 144 ASP B N 1
ATOM 2398 C CA . ASP B 1 144 ? -4.312 -16.609 2.799 1 97.06 144 ASP B CA 1
ATOM 2399 C C . ASP B 1 144 ? -3.119 -15.789 3.273 1 97.06 144 ASP B C 1
ATOM 2401 O O . ASP B 1 144 ? -3.268 -14.906 4.117 1 97.06 144 ASP B O 1
ATOM 2405 N N . ARG B 1 145 ? -1.985 -16.062 2.746 1 96.88 145 ARG B N 1
ATOM 2406 C CA . ARG B 1 145 ? -0.8 -15.297 3.098 1 96.88 145 ARG B CA 1
ATOM 2407 C C . ARG B 1 145 ? -0.926 -13.852 2.617 1 96.88 145 ARG B C 1
ATOM 2409 O O . ARG B 1 145 ? -0.585 -12.914 3.346 1 96.88 145 ARG B O 1
ATOM 2416 N N . LEU B 1 146 ? -1.394 -13.703 1.437 1 97.88 146 LEU B N 1
ATOM 2417 C CA . LEU B 1 146 ? -1.572 -12.352 0.92 1 97.88 146 LEU B CA 1
ATOM 2418 C C . LEU B 1 146 ? -2.672 -11.617 1.682 1 97.88 146 LEU B C 1
ATOM 2420 O O . LEU B 1 146 ? -2.6 -10.406 1.869 1 97.88 146 LEU B O 1
ATOM 2424 N N . LEU B 1 147 ? -3.693 -12.344 2.088 1 96.81 147 LEU B N 1
ATOM 2425 C CA . LEU B 1 147 ? -4.723 -11.766 2.945 1 96.81 147 LEU B CA 1
ATOM 2426 C C . LEU B 1 147 ? -4.113 -11.242 4.246 1 96.81 147 LEU B C 1
ATOM 2428 O O . LEU B 1 147 ? -4.43 -10.133 4.684 1 96.81 147 LEU B O 1
ATOM 2432 N N . HIS B 1 148 ? -3.254 -12.016 4.789 1 96 148 HIS B N 1
ATOM 2433 C CA . HIS B 1 148 ? -2.582 -11.633 6.027 1 96 148 HIS B CA 1
ATOM 2434 C C . HIS B 1 148 ? -1.774 -10.352 5.844 1 96 148 HIS B C 1
ATOM 2436 O O . HIS B 1 148 ? -1.703 -9.523 6.754 1 96 148 HIS B O 1
ATOM 2442 N N . LEU B 1 149 ? -1.248 -10.188 4.699 1 96.81 149 LEU B N 1
ATOM 2443 C CA . LEU B 1 149 ? -0.431 -9.016 4.395 1 96.81 149 LEU B CA 1
ATOM 2444 C C . LEU B 1 149 ? -1.303 -7.84 3.961 1 96.81 149 LEU B C 1
ATOM 2446 O O . LEU B 1 149 ? -0.791 -6.758 3.662 1 96.81 149 LEU B O 1
ATOM 2450 N N . GLY B 1 150 ? -2.631 -8.023 3.881 1 96.94 150 GLY B N 1
ATOM 2451 C CA . GLY B 1 150 ? -3.547 -6.965 3.484 1 96.94 150 GLY B CA 1
ATOM 2452 C C . GLY B 1 150 ? -3.637 -6.789 1.98 1 96.94 150 GLY B C 1
ATOM 2453 O O . GLY B 1 150 ? -4.105 -5.75 1.5 1 96.94 150 GLY B O 1
ATOM 2454 N N . LEU B 1 151 ? -3.223 -7.781 1.208 1 98.12 151 LEU B N 1
ATOM 2455 C CA . LEU B 1 151 ? -3.064 -7.613 -0.233 1 98.12 151 LEU B CA 1
ATOM 2456 C C . LEU B 1 151 ? -4.164 -8.352 -0.989 1 98.12 151 LEU B C 1
ATOM 2458 O O . LEU B 1 151 ? -4.301 -8.195 -2.205 1 98.12 151 LEU B O 1
ATOM 2462 N N . SER B 1 152 ? -4.945 -9.133 -0.262 1 97.44 152 SER B N 1
ATOM 2463 C CA . SER B 1 152 ? -5.949 -9.953 -0.929 1 97.44 152 SER B CA 1
ATOM 2464 C C . SER B 1 152 ? -7.219 -10.07 -0.09 1 97.44 152 SER B C 1
ATOM 2466 O O . SER B 1 152 ? -7.188 -9.844 1.121 1 97.44 152 SER B O 1
ATOM 2468 N N . ILE B 1 153 ? -8.281 -10.438 -0.822 1 95.5 153 ILE B N 1
ATOM 2469 C CA . ILE B 1 153 ? -9.523 -10.781 -0.147 1 95.5 153 ILE B CA 1
ATOM 2470 C C . ILE B 1 153 ? -9.461 -12.219 0.358 1 95.5 153 ILE B C 1
ATOM 2472 O O . ILE B 1 153 ? -8.508 -12.945 0.068 1 95.5 153 ILE B O 1
ATOM 2476 N N . PHE B 1 154 ? -10.422 -12.516 1.108 1 94.88 154 PHE B N 1
ATOM 2477 C CA . PHE B 1 154 ? -10.531 -13.875 1.637 1 94.88 154 PHE B CA 1
ATOM 2478 C C . PHE B 1 154 ? -10.68 -14.883 0.506 1 94.88 154 PHE B C 1
ATOM 2480 O O . PHE B 1 154 ? -11.305 -14.594 -0.513 1 94.88 154 PHE B O 1
ATOM 2487 N N . TYR B 1 155 ? -10.195 -16.109 0.785 1 95.5 155 TYR B N 1
ATOM 2488 C CA . TYR B 1 155 ? -10.234 -17.156 -0.227 1 95.5 155 TYR B CA 1
ATOM 2489 C C . TYR B 1 155 ? -11.672 -17.484 -0.617 1 95.5 155 TYR B C 1
ATOM 2491 O O . TYR B 1 155 ? -11.977 -17.672 -1.799 1 95.5 155 TYR B O 1
ATOM 2499 N N . ASP B 1 156 ? -12.531 -17.609 0.332 1 93.81 156 ASP B N 1
ATOM 2500 C CA . ASP B 1 156 ? -13.922 -17.938 0.042 1 93.81 156 ASP B CA 1
ATOM 2501 C C . ASP B 1 156 ? -14.555 -16.891 -0.865 1 93.81 156 ASP B C 1
ATOM 2503 O O . ASP B 1 156 ? -15.383 -17.203 -1.718 1 93.81 156 ASP B O 1
ATOM 2507 N N . ARG B 1 157 ? -14.234 -15.672 -0.65 1 93.25 157 ARG B N 1
ATOM 2508 C CA . ARG B 1 157 ? -14.711 -14.586 -1.501 1 93.25 157 ARG B CA 1
ATOM 2509 C C . ARG B 1 157 ? -14.164 -14.719 -2.918 1 93.25 157 ARG B C 1
ATOM 2511 O O . ARG B 1 157 ? -14.875 -14.453 -3.891 1 93.25 157 ARG B O 1
ATOM 2518 N N . VAL B 1 158 ? -12.938 -15.133 -3.076 1 95 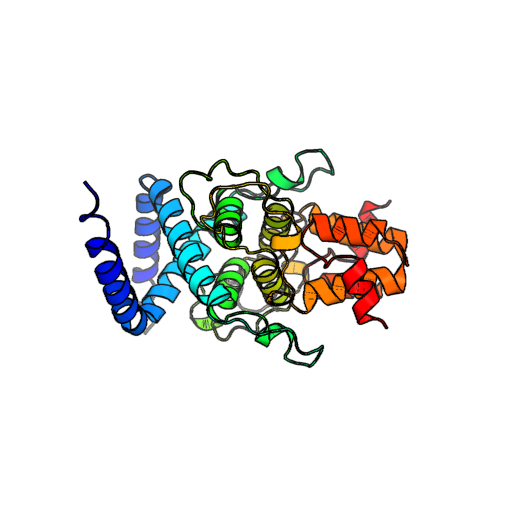158 VAL B N 1
ATOM 2519 C CA . VAL B 1 158 ? -12.336 -15.391 -4.379 1 95 158 VAL B CA 1
ATOM 2520 C C . VAL B 1 158 ? -13.156 -16.422 -5.141 1 95 158 VAL B C 1
ATOM 2522 O O . VAL B 1 158 ? -13.5 -16.219 -6.305 1 95 158 VAL B O 1
ATOM 2525 N N . LEU B 1 159 ? -13.531 -17.469 -4.48 1 95.31 159 LEU B N 1
ATOM 2526 C CA . LEU B 1 159 ? -14.273 -18.547 -5.113 1 95.31 159 LEU B CA 1
ATOM 2527 C C . LEU B 1 159 ? -15.656 -18.078 -5.555 1 95.31 159 LEU B C 1
ATOM 2529 O O . LEU B 1 159 ? -16.156 -18.484 -6.605 1 95.31 159 LEU B O 1
ATOM 2533 N N . ARG B 1 160 ? -16.188 -17.219 -4.801 1 91.75 160 ARG B N 1
ATOM 2534 C CA . ARG B 1 160 ? -17.516 -16.703 -5.125 1 91.75 160 ARG B CA 1
ATOM 2535 C C . ARG B 1 160 ? -17.469 -15.797 -6.352 1 91.75 160 ARG B C 1
ATOM 2537 O O . ARG B 1 160 ? -18.453 -15.68 -7.078 1 91.75 160 ARG B O 1
ATOM 2544 N N . LEU B 1 161 ? -16.391 -15.172 -6.578 1 89.94 161 LEU B N 1
ATOM 2545 C CA . LEU B 1 161 ? -16.25 -14.258 -7.703 1 89.94 161 LEU B CA 1
ATOM 2546 C C . LEU B 1 161 ? -15.977 -15.023 -8.992 1 89.94 161 LEU B C 1
ATOM 2548 O O . LEU B 1 161 ? -16.172 -14.492 -10.094 1 89.94 161 LEU B O 1
ATOM 2552 N N . LEU B 1 162 ? -15.43 -16.172 -8.914 1 86.5 162 LEU B N 1
ATOM 2553 C CA . LEU B 1 162 ? -15.047 -16.953 -10.094 1 86.5 162 LEU B CA 1
ATOM 2554 C C . LEU B 1 162 ? -16.188 -17.875 -10.523 1 86.5 162 LEU B C 1
ATOM 2556 O O . LEU B 1 162 ? -16.109 -18.5 -11.586 1 86.5 162 LEU B O 1
ATOM 2560 N N . VAL B 1 163 ? -17.25 -18.016 -9.773 1 75.31 163 VAL B N 1
ATOM 2561 C CA . VAL B 1 163 ? -18.422 -18.766 -10.188 1 75.31 163 VAL B CA 1
ATOM 2562 C C . VAL B 1 163 ? -19.453 -17.844 -10.82 1 75.31 163 VAL B C 1
ATOM 2564 O O . VAL B 1 163 ? -19.516 -16.656 -10.469 1 75.31 163 VAL B O 1
#